Protein AF-A0A3D2D221-F1 (afdb_monomer_lite)

Sequence (188 aa):
MKDISAMNFGEALQYVRKSNQEYSSRIKLSARTGVDTRTISYIEKGESLPTKKQLNALCDALGNEQLREKGLSEIEYKRTHPDVKICFSDKTSCWKCGETMCSVYGLIDGYPMSPDDFNDEMCQIARDKGVVLEERKSGVTGETHLVNVCPHCGAFIGEFYLHDLWYGETEVIQVDNVSDFIVPEEEE

Secondary structure (DSSP, 8-state):
----TTS-HHHHHHHHHHH-TTT-SHHHHHHHH---HHHHHHHHTTS-PPPHHHHHHHHHHHT-HHHHHHHHHHHHHHHHS--EEEEEEEEEEPTTT--EEEEEEEEETTEEE-GGG--HHHHHHHHHTT--EEEEE-TTT--EEEEEE-TTT--EE-GGGGGGGTT--SEEEE-S--GGG-PPPP--

Structure (mmCIF, N/CA/C/O backbone):
data_AF-A0A3D2D221-F1
#
_entry.id   AF-A0A3D2D221-F1
#
loop_
_atom_site.group_PDB
_atom_site.id
_atom_site.type_symbol
_atom_site.label_atom_id
_atom_site.label_alt_id
_atom_site.label_comp_id
_atom_site.label_asym_id
_atom_site.label_entity_id
_atom_site.label_seq_id
_atom_site.pdbx_PDB_ins_code
_atom_site.Cartn_x
_atom_site.Cartn_y
_atom_site.Cartn_z
_atom_site.occupancy
_atom_site.B_iso_or_equiv
_atom_site.auth_seq_id
_atom_site.auth_comp_id
_atom_site.auth_asym_id
_atom_site.auth_atom_id
_atom_site.pdbx_PDB_model_num
ATOM 1 N N . MET A 1 1 ? 13.426 -13.396 -31.812 1.00 59.81 1 MET A N 1
ATOM 2 C CA . MET A 1 1 ? 13.186 -12.668 -30.547 1.00 59.81 1 MET A CA 1
ATOM 3 C C . MET A 1 1 ? 12.102 -13.448 -29.815 1.00 59.81 1 MET A C 1
ATOM 5 O O . MET A 1 1 ? 11.161 -13.842 -30.493 1.00 59.81 1 MET A O 1
ATOM 9 N N . LYS A 1 2 ? 12.269 -13.813 -28.533 1.00 65.00 2 LYS A N 1
ATOM 10 C CA . LYS A 1 2 ? 11.174 -14.466 -27.792 1.00 65.00 2 LYS A CA 1
ATOM 11 C C . LYS A 1 2 ? 10.025 -13.472 -27.681 1.00 65.00 2 LYS A C 1
ATOM 13 O O . LYS A 1 2 ? 10.279 -12.286 -27.484 1.00 65.00 2 LYS A O 1
ATOM 18 N N . ASP A 1 3 ? 8.809 -13.974 -27.821 1.00 79.50 3 ASP A N 1
ATOM 19 C CA . ASP A 1 3 ? 7.614 -13.196 -27.545 1.00 79.50 3 ASP A CA 1
ATOM 20 C C . ASP A 1 3 ? 7.586 -12.848 -26.048 1.00 79.50 3 ASP A C 1
ATOM 22 O O . ASP A 1 3 ? 7.678 -13.738 -25.198 1.00 79.50 3 ASP A O 1
ATOM 26 N N . ILE A 1 4 ? 7.547 -11.551 -25.738 1.00 86.12 4 ILE A N 1
ATOM 27 C CA . ILE A 1 4 ? 7.488 -11.047 -24.361 1.00 86.12 4 ILE A CA 1
ATOM 28 C C . ILE A 1 4 ? 6.049 -10.987 -23.836 1.00 86.12 4 ILE A C 1
ATOM 30 O O . ILE A 1 4 ? 5.852 -10.669 -22.666 1.00 86.12 4 ILE A O 1
ATOM 34 N N . SER A 1 5 ? 5.045 -11.304 -24.663 1.00 79.62 5 SER A N 1
ATOM 35 C CA . SER A 1 5 ? 3.623 -11.254 -24.302 1.00 79.62 5 SER A CA 1
ATOM 36 C C . SER A 1 5 ? 3.303 -12.056 -23.036 1.00 79.62 5 SER A C 1
ATOM 38 O O . SER A 1 5 ? 2.607 -11.544 -22.160 1.00 79.62 5 SER A O 1
ATOM 40 N N . ALA A 1 6 ? 3.888 -13.250 -22.905 1.00 84.50 6 ALA A N 1
ATOM 41 C CA . ALA A 1 6 ? 3.673 -14.187 -21.802 1.00 84.50 6 ALA A CA 1
ATOM 42 C C . ALA A 1 6 ? 4.512 -13.906 -20.538 1.00 84.50 6 ALA A C 1
ATOM 44 O O . ALA A 1 6 ? 4.375 -14.626 -19.553 1.00 84.50 6 ALA A O 1
ATOM 45 N N . MET A 1 7 ? 5.400 -12.908 -20.567 1.00 90.81 7 MET A N 1
ATOM 46 C CA . MET A 1 7 ? 6.223 -12.508 -19.420 1.00 90.81 7 MET A CA 1
ATOM 47 C C . MET A 1 7 ? 5.530 -11.392 -18.632 1.00 90.81 7 MET A C 1
ATOM 49 O O . MET A 1 7 ? 4.846 -10.548 -19.230 1.00 90.81 7 MET A O 1
ATOM 53 N N . ASN A 1 8 ? 5.758 -11.336 -17.316 1.00 92.19 8 ASN A N 1
ATOM 54 C CA . ASN A 1 8 ? 5.475 -10.103 -16.572 1.00 92.19 8 ASN A CA 1
ATOM 55 C C . ASN A 1 8 ? 6.442 -8.989 -17.013 1.00 92.19 8 ASN A C 1
ATOM 57 O O . ASN A 1 8 ? 7.476 -9.255 -17.639 1.00 92.19 8 ASN A O 1
ATOM 61 N N . PHE A 1 9 ? 6.116 -7.732 -16.722 1.00 95.44 9 PHE A N 1
ATOM 62 C CA . PHE A 1 9 ? 6.920 -6.593 -17.153 1.00 95.44 9 PHE A CA 1
ATOM 63 C C . PHE A 1 9 ? 8.382 -6.685 -16.698 1.00 95.44 9 PHE A C 1
ATOM 65 O O . PHE A 1 9 ? 9.284 -6.423 -17.495 1.00 95.44 9 PHE A O 1
ATOM 72 N N . GLY A 1 10 ? 8.643 -7.101 -15.456 1.00 96.38 10 GLY A N 1
ATOM 73 C CA . GLY A 1 10 ? 10.002 -7.237 -14.924 1.00 96.38 10 GLY A CA 1
ATOM 74 C C . GLY A 1 10 ? 10.847 -8.258 -15.692 1.00 96.38 10 GLY A C 1
ATOM 75 O O . GLY A 1 10 ? 11.986 -7.981 -16.088 1.00 96.38 10 GLY A O 1
ATOM 76 N N . GLU A 1 11 ? 10.270 -9.423 -15.977 1.00 95.50 11 GLU A N 1
ATOM 77 C CA . GLU A 1 11 ? 10.878 -10.475 -16.794 1.00 95.50 11 GLU A CA 1
ATOM 78 C C . GLU A 1 11 ? 11.114 -10.012 -18.235 1.00 95.50 11 GLU A C 1
ATOM 80 O O . GLU A 1 11 ? 12.203 -10.222 -18.785 1.00 95.50 11 GLU A O 1
ATOM 85 N N . ALA A 1 12 ? 10.126 -9.335 -18.830 1.00 96.50 12 ALA A N 1
ATOM 86 C CA . ALA A 1 12 ? 10.220 -8.769 -20.169 1.00 96.50 12 ALA A CA 1
ATOM 87 C C . ALA A 1 12 ? 11.340 -7.720 -20.251 1.00 96.50 12 ALA A C 1
ATOM 89 O O . ALA A 1 12 ? 12.190 -7.801 -21.141 1.00 96.50 12 ALA A O 1
ATOM 90 N N . LEU A 1 13 ? 11.409 -6.791 -19.291 1.00 97.25 13 LEU A N 1
ATOM 91 C CA . LEU A 1 13 ? 12.468 -5.785 -19.190 1.00 97.25 13 LEU A CA 1
ATOM 92 C C . LEU A 1 13 ? 13.839 -6.454 -19.097 1.00 97.25 13 LEU A C 1
ATOM 94 O O . LEU A 1 13 ? 14.762 -6.096 -19.834 1.00 97.25 13 LEU A O 1
ATOM 98 N N . GLN A 1 14 ? 13.972 -7.463 -18.233 1.00 97.12 14 GLN A N 1
ATOM 99 C CA . GLN A 1 14 ? 15.224 -8.191 -18.080 1.00 97.12 14 GLN A CA 1
ATOM 100 C C . GLN A 1 14 ? 15.633 -8.894 -19.382 1.00 97.12 14 GLN A C 1
ATOM 102 O O . GLN A 1 14 ? 16.812 -8.866 -19.756 1.00 97.12 14 GLN A O 1
ATOM 107 N N . TYR A 1 15 ? 14.683 -9.533 -20.066 1.00 95.62 15 TYR A N 1
ATOM 108 C CA . TYR A 1 15 ? 14.916 -10.230 -21.325 1.00 95.62 15 TYR A CA 1
ATOM 109 C C . TYR A 1 15 ? 15.345 -9.269 -22.439 1.00 95.62 15 TYR A C 1
ATOM 111 O O . TYR A 1 15 ? 16.371 -9.506 -23.090 1.00 95.62 15 TYR A O 1
ATOM 119 N N . VAL A 1 16 ? 14.604 -8.171 -22.627 1.00 95.88 16 VAL A N 1
ATOM 120 C CA . VAL A 1 16 ? 14.898 -7.140 -23.632 1.00 95.88 16 VAL A CA 1
ATOM 121 C C . VAL A 1 16 ? 16.259 -6.516 -23.356 1.00 95.88 16 VAL A C 1
ATOM 123 O O . VAL A 1 16 ? 17.092 -6.458 -24.261 1.00 95.88 16 VAL A O 1
ATOM 126 N N . ARG A 1 17 ? 16.547 -6.150 -22.098 1.00 96.62 17 ARG A N 1
ATOM 127 C CA . ARG A 1 17 ? 17.856 -5.613 -21.718 1.00 96.62 17 ARG A CA 1
ATOM 128 C C . ARG A 1 17 ? 18.975 -6.590 -22.051 1.00 96.62 17 ARG A C 1
ATOM 130 O O . ARG A 1 17 ? 19.909 -6.212 -22.743 1.00 96.62 17 ARG A O 1
ATOM 137 N N . LYS A 1 18 ? 18.903 -7.843 -21.585 1.00 96.06 18 LYS A N 1
ATOM 138 C CA . LYS A 1 18 ? 19.957 -8.851 -21.826 1.00 96.06 18 LYS A CA 1
ATOM 139 C C . LYS A 1 18 ? 20.176 -9.145 -23.316 1.00 96.06 18 LYS A C 1
ATOM 141 O O . LYS A 1 18 ? 21.278 -9.538 -23.685 1.00 96.06 18 LYS A O 1
ATOM 146 N N . SER A 1 19 ? 19.149 -8.957 -24.143 1.00 93.75 19 SER A N 1
ATOM 147 C CA . SER A 1 19 ? 19.203 -9.166 -25.595 1.00 93.75 19 SER A CA 1
ATOM 148 C C . SER A 1 19 ? 19.676 -7.930 -26.374 1.00 93.75 19 SER A C 1
ATOM 150 O O . SER A 1 19 ? 19.968 -8.037 -27.564 1.00 93.75 19 SER A O 1
ATOM 152 N N . ASN A 1 20 ? 19.759 -6.763 -25.730 1.00 95.00 20 ASN A N 1
ATOM 153 C CA . ASN A 1 20 ? 20.206 -5.516 -26.339 1.00 95.00 20 ASN A CA 1
ATOM 154 C C . ASN A 1 20 ? 21.746 -5.450 -26.385 1.00 95.00 20 ASN A C 1
ATOM 156 O O . ASN A 1 20 ? 22.418 -5.719 -25.390 1.00 95.00 20 ASN A O 1
ATOM 160 N N . GLN A 1 21 ? 22.319 -5.080 -27.536 1.00 91.94 21 GLN A N 1
ATOM 161 C CA . GLN A 1 21 ? 23.776 -5.051 -27.730 1.00 91.94 21 GLN A CA 1
ATOM 162 C C . GLN A 1 21 ? 24.469 -3.956 -26.901 1.00 91.94 21 GLN A C 1
ATOM 164 O O . GLN A 1 21 ? 25.542 -4.187 -26.336 1.00 91.94 21 GLN A O 1
ATOM 169 N N . GLU A 1 22 ? 23.849 -2.781 -26.792 1.00 93.94 22 GLU A N 1
ATOM 170 C CA . GLU A 1 22 ? 24.423 -1.613 -26.122 1.00 93.94 22 GLU A CA 1
ATOM 171 C C . GLU A 1 22 ? 24.192 -1.655 -24.609 1.00 93.94 22 GLU A C 1
ATOM 173 O O . GLU A 1 22 ? 25.117 -1.412 -23.833 1.00 93.94 22 GLU A O 1
ATOM 178 N N . TYR A 1 23 ? 22.994 -2.048 -24.173 1.00 95.69 23 TYR A N 1
ATOM 179 C CA . TYR A 1 23 ? 22.545 -1.936 -22.782 1.00 95.69 23 TYR A CA 1
ATOM 180 C C . TYR A 1 23 ? 22.399 -3.285 -22.065 1.00 95.69 23 TYR A C 1
ATOM 182 O O . TYR A 1 23 ? 21.673 -3.392 -21.081 1.00 95.69 23 TYR A O 1
ATOM 190 N N . SER A 1 24 ? 23.142 -4.312 -22.490 1.00 94.06 24 SER A N 1
ATOM 191 C CA . SER A 1 24 ? 23.077 -5.681 -21.941 1.00 94.06 24 SER A CA 1
ATOM 192 C C . SER A 1 24 ? 23.316 -5.824 -20.435 1.00 94.06 24 SER A C 1
ATOM 194 O O . SER A 1 24 ? 22.935 -6.843 -19.856 1.00 94.06 24 SER A O 1
ATOM 196 N N . SER A 1 25 ? 23.894 -4.826 -19.760 1.00 96.94 25 SER A N 1
ATOM 197 C CA . SER A 1 25 ? 24.061 -4.797 -18.302 1.00 96.94 25 SER A CA 1
ATOM 198 C C . SER A 1 25 ? 23.270 -3.653 -17.666 1.00 96.94 25 SER A C 1
ATOM 200 O O . SER A 1 25 ? 23.083 -2.597 -18.269 1.00 96.94 25 SER A O 1
ATOM 202 N N . ARG A 1 26 ? 22.845 -3.835 -16.408 1.00 97.50 26 ARG A N 1
ATOM 203 C CA . ARG A 1 26 ? 22.137 -2.786 -15.650 1.00 97.50 26 ARG A CA 1
ATOM 204 C C . ARG A 1 26 ? 22.967 -1.514 -15.516 1.00 97.50 26 ARG A C 1
ATOM 206 O O . ARG A 1 26 ? 22.407 -0.434 -15.577 1.00 97.50 26 ARG A O 1
ATOM 213 N N . ILE A 1 27 ? 24.290 -1.639 -15.382 1.00 97.44 27 ILE A N 1
ATOM 214 C CA . ILE A 1 27 ? 25.211 -0.497 -15.283 1.00 97.44 27 ILE A CA 1
ATOM 215 C C . ILE A 1 27 ? 25.144 0.356 -16.555 1.00 97.44 27 ILE A C 1
ATOM 217 O O . ILE A 1 27 ? 25.017 1.573 -16.468 1.00 97.44 27 ILE A O 1
ATOM 221 N N . LYS A 1 28 ? 25.173 -0.277 -17.735 1.00 97.31 28 LYS A N 1
ATOM 222 C CA . LYS A 1 28 ? 25.089 0.441 -19.014 1.00 97.31 28 LYS A CA 1
ATOM 223 C C . LYS A 1 28 ? 23.724 1.099 -19.210 1.00 97.31 28 LYS A C 1
ATOM 225 O O . LYS A 1 28 ? 23.665 2.259 -19.602 1.00 97.31 28 LYS A O 1
ATOM 230 N N . LEU A 1 29 ? 22.640 0.380 -18.905 1.00 97.38 29 LEU A N 1
ATOM 231 C CA . LEU A 1 29 ? 21.287 0.934 -19.005 1.00 97.38 29 LEU A CA 1
ATOM 232 C C . LEU A 1 29 ? 21.083 2.098 -18.024 1.00 97.38 29 LEU A C 1
ATOM 234 O O . LEU A 1 29 ? 20.530 3.130 -18.392 1.00 97.38 29 LEU A O 1
ATOM 238 N N . SER A 1 30 ? 21.592 1.964 -16.801 1.00 97.88 30 SER A N 1
ATOM 239 C CA . SER A 1 30 ? 21.543 3.006 -15.775 1.00 97.88 30 SER A CA 1
ATOM 240 C C . SER A 1 30 ? 22.261 4.279 -16.220 1.00 97.88 30 SER A C 1
ATOM 242 O O . SER A 1 30 ? 21.682 5.361 -16.160 1.00 97.88 30 SER A O 1
ATOM 244 N N . ALA A 1 31 ? 23.472 4.152 -16.773 1.00 96.62 31 ALA A N 1
ATOM 245 C CA . ALA A 1 31 ? 24.235 5.290 -17.287 1.00 96.62 31 ALA A CA 1
ATOM 246 C C . ALA A 1 31 ? 23.509 6.047 -18.415 1.00 96.62 31 ALA A C 1
ATOM 248 O O . ALA A 1 31 ? 23.676 7.257 -18.548 1.00 96.62 31 ALA A O 1
ATOM 249 N N . ARG A 1 32 ? 22.696 5.351 -19.222 1.00 96.88 32 ARG A N 1
ATOM 250 C CA . ARG A 1 32 ? 21.926 5.960 -20.316 1.00 96.88 32 ARG A CA 1
ATOM 251 C C . ARG A 1 32 ? 20.633 6.627 -19.851 1.00 96.88 32 ARG A C 1
ATOM 253 O O . ARG A 1 32 ? 20.254 7.651 -20.413 1.00 96.88 32 ARG A O 1
ATOM 260 N N . THR A 1 33 ? 19.949 6.019 -18.887 1.00 96.75 33 THR A N 1
ATOM 261 C CA . THR A 1 33 ? 18.563 6.361 -18.516 1.00 96.75 33 THR A CA 1
ATOM 262 C C . THR A 1 33 ? 18.461 7.227 -17.266 1.00 96.75 33 THR A C 1
ATOM 264 O O . THR A 1 33 ? 17.421 7.833 -17.033 1.00 96.75 33 THR A O 1
ATOM 267 N N . GLY A 1 34 ? 19.512 7.274 -16.443 1.00 95.38 34 GLY A N 1
ATOM 268 C CA . GLY A 1 34 ? 19.478 7.925 -15.132 1.00 95.38 34 GLY A CA 1
ATOM 269 C C . GLY A 1 34 ? 18.711 7.134 -14.065 1.00 95.38 34 GLY A C 1
ATOM 270 O O . GLY A 1 34 ? 18.674 7.560 -12.914 1.00 95.38 34 GLY A O 1
ATOM 271 N N . VAL A 1 35 ? 18.134 5.976 -14.409 1.00 97.38 35 VAL A N 1
ATOM 272 C CA . VAL A 1 35 ? 17.530 5.052 -13.441 1.00 97.38 35 VAL A CA 1
ATOM 273 C C . VAL A 1 35 ? 18.651 4.262 -12.782 1.00 97.38 35 VAL A C 1
ATOM 275 O O . VAL A 1 35 ? 19.458 3.635 -13.470 1.00 97.38 35 VAL A O 1
ATOM 278 N N . ASP A 1 36 ? 18.756 4.289 -11.458 1.00 97.38 36 ASP A N 1
ATOM 279 C CA . ASP A 1 36 ? 19.854 3.615 -10.774 1.00 97.38 36 ASP A CA 1
ATOM 280 C C . ASP A 1 36 ? 19.771 2.081 -10.906 1.00 97.38 36 ASP A C 1
ATOM 282 O O . ASP A 1 36 ? 18.716 1.473 -11.105 1.00 97.38 36 ASP A O 1
ATOM 286 N N . THR A 1 37 ? 20.927 1.429 -10.791 1.00 97.50 37 THR A N 1
ATOM 287 C CA . THR A 1 37 ? 21.038 -0.024 -10.994 1.00 97.50 37 THR A CA 1
ATOM 288 C C . THR A 1 37 ? 20.223 -0.863 -10.007 1.00 97.50 37 THR A C 1
ATOM 290 O O . THR A 1 37 ? 19.823 -1.976 -10.363 1.00 97.50 37 THR A O 1
ATOM 293 N N . ARG A 1 38 ? 19.977 -0.358 -8.790 1.00 97.38 38 ARG A N 1
ATOM 294 C CA . ARG A 1 38 ? 19.188 -1.048 -7.766 1.00 97.38 38 ARG A CA 1
ATOM 295 C C . ARG A 1 38 ? 17.710 -0.987 -8.135 1.00 97.38 38 ARG A C 1
ATOM 297 O O . ARG A 1 38 ? 17.081 -2.039 -8.165 1.00 97.38 38 ARG A O 1
ATOM 304 N N . THR A 1 39 ? 17.214 0.179 -8.539 1.00 97.62 39 THR A N 1
ATOM 305 C CA . THR A 1 39 ? 15.848 0.357 -9.054 1.00 97.62 39 THR A CA 1
ATOM 306 C C . THR A 1 39 ? 15.594 -0.525 -10.275 1.00 97.62 39 THR A C 1
ATOM 308 O O . THR A 1 39 ? 14.634 -1.290 -10.281 1.00 97.62 39 THR A O 1
ATOM 311 N N . ILE A 1 40 ? 16.503 -0.549 -11.261 1.00 97.75 40 ILE A N 1
ATOM 312 C CA . ILE A 1 40 ? 16.393 -1.477 -12.407 1.00 97.75 40 ILE A CA 1
ATOM 313 C C . ILE A 1 40 ? 16.331 -2.934 -11.926 1.00 97.75 40 ILE A C 1
ATOM 315 O O . ILE A 1 40 ? 15.566 -3.735 -12.455 1.00 97.75 40 ILE A O 1
ATOM 319 N N . SER A 1 41 ? 17.132 -3.305 -10.923 1.00 97.88 41 SER A N 1
ATOM 320 C CA . SER A 1 41 ? 17.105 -4.666 -10.386 1.00 97.88 41 SER A CA 1
ATOM 321 C C . SER A 1 41 ? 15.797 -5.009 -9.678 1.00 97.88 41 SER A C 1
ATOM 323 O O . SER A 1 41 ? 15.414 -6.173 -9.736 1.00 97.88 41 SER A O 1
ATOM 325 N N . TYR A 1 42 ? 15.165 -4.070 -8.979 1.00 97.62 42 TYR A N 1
ATOM 326 C CA . TYR A 1 42 ? 13.886 -4.294 -8.302 1.00 97.62 42 TYR A CA 1
ATOM 327 C C . TYR A 1 42 ? 12.752 -4.449 -9.304 1.00 97.62 42 TYR A C 1
ATOM 329 O O . TYR A 1 42 ? 11.998 -5.419 -9.226 1.00 97.62 42 TYR A O 1
ATOM 337 N N . ILE A 1 43 ? 12.734 -3.599 -10.330 1.00 97.56 43 ILE A N 1
ATOM 338 C CA . ILE A 1 43 ? 11.786 -3.716 -11.437 1.00 97.56 43 ILE A CA 1
ATOM 339 C C . ILE A 1 43 ? 11.918 -5.071 -12.133 1.00 97.56 43 ILE A C 1
ATOM 341 O O . ILE A 1 43 ? 10.937 -5.783 -12.308 1.00 97.56 43 ILE A O 1
ATOM 345 N N . GLU A 1 44 ? 13.138 -5.487 -12.476 1.00 97.38 44 GLU A N 1
ATOM 346 C CA . GLU A 1 44 ? 13.364 -6.767 -13.161 1.00 97.38 44 GLU A CA 1
ATOM 347 C C . GLU A 1 44 ? 12.991 -8.011 -12.356 1.00 97.38 44 GLU A C 1
ATOM 349 O O . GLU A 1 44 ? 12.885 -9.096 -12.927 1.00 97.38 44 GLU A O 1
ATOM 354 N N . LYS A 1 45 ? 12.877 -7.882 -11.036 1.00 96.12 45 LYS A N 1
ATOM 355 C CA . LYS A 1 45 ? 12.439 -8.963 -10.154 1.00 96.12 45 LYS A CA 1
ATOM 356 C C . LYS A 1 45 ? 10.937 -8.910 -9.861 1.00 96.12 45 LYS A C 1
ATOM 358 O O . LYS A 1 45 ? 10.452 -9.789 -9.160 1.00 96.12 45 LYS A O 1
ATOM 363 N N . GLY A 1 46 ? 10.228 -7.894 -10.357 1.00 93.50 46 GLY A N 1
ATOM 364 C CA . GLY A 1 46 ? 8.827 -7.648 -10.017 1.00 93.50 46 GLY A CA 1
ATOM 365 C C . GLY A 1 46 ? 8.622 -7.133 -8.588 1.00 93.50 46 GLY A C 1
ATOM 366 O O . GLY A 1 46 ? 7.507 -7.173 -8.089 1.00 93.50 46 GLY A O 1
ATOM 367 N N . GLU A 1 47 ? 9.677 -6.655 -7.918 1.00 92.81 47 GLU A N 1
ATOM 368 C CA . GLU A 1 47 ? 9.590 -6.103 -6.555 1.00 92.81 47 GLU A CA 1
ATOM 369 C C . GLU A 1 47 ? 9.004 -4.675 -6.555 1.00 92.81 47 GLU A C 1
ATOM 371 O O . GLU A 1 47 ? 8.502 -4.205 -5.538 1.00 92.81 47 GLU A O 1
ATOM 376 N N . SER A 1 48 ? 9.057 -3.972 -7.692 1.00 93.06 48 SER A N 1
ATOM 377 C CA . SER A 1 48 ? 8.506 -2.623 -7.863 1.00 93.06 48 SER A CA 1
ATOM 378 C C . SER A 1 48 ? 8.147 -2.344 -9.323 1.00 93.06 48 SER A C 1
ATOM 380 O O . SER A 1 48 ? 8.818 -2.845 -10.222 1.00 93.06 48 SER A O 1
ATOM 382 N N . LEU A 1 49 ? 7.171 -1.471 -9.575 1.00 94.19 49 LEU A N 1
ATOM 383 C CA . LEU A 1 49 ? 6.935 -0.906 -10.909 1.00 94.19 49 LEU A CA 1
ATOM 384 C C . LEU A 1 49 ? 7.725 0.403 -11.092 1.00 94.19 49 LEU A C 1
ATOM 386 O O . LEU A 1 49 ? 7.954 1.110 -10.108 1.00 94.19 49 LEU A O 1
ATOM 390 N N . PRO A 1 50 ? 8.166 0.736 -12.318 1.00 95.94 50 PRO A N 1
ATOM 391 C CA . PRO A 1 50 ? 8.769 2.033 -12.607 1.00 95.94 50 PRO A CA 1
ATOM 392 C C . PRO A 1 50 ? 7.718 3.147 -12.572 1.00 95.94 50 PRO A C 1
ATOM 394 O O . PRO A 1 50 ? 6.543 2.912 -12.847 1.00 95.94 50 PRO A O 1
ATOM 397 N N . THR A 1 51 ? 8.153 4.387 -12.349 1.00 94.81 51 THR A N 1
ATOM 398 C CA . THR A 1 51 ? 7.318 5.554 -12.686 1.00 94.81 51 THR A CA 1
ATOM 399 C C . THR A 1 51 ? 7.142 5.667 -14.205 1.00 94.81 51 THR A C 1
ATOM 401 O O . THR A 1 51 ? 7.981 5.164 -14.961 1.00 94.81 51 THR A O 1
ATOM 404 N N . LYS A 1 52 ? 6.109 6.379 -14.689 1.00 94.50 52 LYS A N 1
ATOM 405 C CA . LYS A 1 52 ? 5.912 6.627 -16.136 1.00 94.50 52 LYS A CA 1
ATOM 406 C C . LYS A 1 52 ? 7.171 7.223 -16.785 1.00 94.50 52 LYS A C 1
ATOM 408 O O . LYS A 1 52 ? 7.627 6.754 -17.829 1.00 94.50 52 LYS A O 1
ATOM 413 N N . LYS A 1 53 ? 7.812 8.186 -16.115 1.00 95.50 53 LYS A N 1
ATOM 414 C CA . LYS A 1 53 ? 9.089 8.781 -16.539 1.00 95.50 53 LYS A CA 1
ATOM 415 C C . LYS A 1 53 ? 10.228 7.761 -16.636 1.00 95.50 53 LYS A C 1
ATOM 417 O O . LYS A 1 53 ? 10.962 7.755 -17.625 1.00 95.50 53 LYS A O 1
ATOM 422 N N . GLN A 1 54 ? 10.389 6.898 -15.629 1.00 97.19 54 GLN A N 1
ATOM 423 C CA . GLN A 1 54 ? 11.406 5.840 -15.647 1.00 97.19 54 GLN A CA 1
ATOM 424 C C . GLN A 1 54 ? 11.128 4.822 -16.758 1.00 97.19 54 GLN A C 1
ATOM 426 O O . GLN A 1 54 ? 12.052 4.447 -17.478 1.00 97.19 54 GLN A O 1
ATOM 431 N N . LEU A 1 55 ? 9.868 4.408 -16.930 1.00 97.50 55 LEU A N 1
ATOM 432 C CA . LEU A 1 55 ? 9.445 3.496 -17.990 1.00 97.50 55 LEU A CA 1
ATOM 433 C C . LEU A 1 55 ? 9.800 4.057 -19.367 1.00 97.50 55 LEU A C 1
ATOM 435 O O . LEU A 1 55 ? 10.419 3.351 -20.163 1.00 97.50 55 LEU A O 1
ATOM 439 N N . ASN A 1 56 ? 9.465 5.325 -19.619 1.00 96.62 56 ASN A N 1
ATOM 440 C CA . ASN A 1 56 ? 9.780 5.992 -20.877 1.00 96.62 56 ASN A CA 1
ATOM 441 C C . ASN A 1 56 ? 11.290 6.022 -21.129 1.00 96.62 56 ASN A C 1
ATOM 443 O O . ASN A 1 56 ? 11.732 5.557 -22.175 1.00 96.62 56 ASN A O 1
ATOM 447 N N . ALA A 1 57 ? 12.096 6.434 -20.145 1.00 97.31 57 ALA A N 1
ATOM 448 C CA . ALA A 1 57 ? 13.552 6.446 -20.284 1.00 97.31 57 ALA A CA 1
ATOM 449 C C . ALA A 1 57 ? 14.136 5.050 -20.586 1.00 97.31 57 ALA A C 1
ATOM 451 O O . ALA A 1 57 ? 15.014 4.915 -21.443 1.00 97.31 57 ALA A O 1
ATOM 452 N N . LEU A 1 58 ? 13.649 4.004 -19.906 1.00 97.50 58 LEU A N 1
ATOM 453 C CA . LEU A 1 58 ? 14.073 2.618 -20.132 1.00 97.50 58 LEU A CA 1
ATOM 454 C C . LEU A 1 58 ? 13.695 2.133 -21.538 1.00 97.50 58 LEU A C 1
ATOM 456 O O . LEU A 1 58 ? 14.536 1.549 -22.224 1.00 97.50 58 LEU A O 1
ATOM 460 N N . CYS A 1 59 ? 12.461 2.385 -21.979 1.00 96.75 59 CYS A N 1
ATOM 461 C CA . CYS A 1 59 ? 11.967 1.936 -23.281 1.00 96.75 59 CYS A CA 1
ATOM 462 C C . CYS A 1 59 ? 12.613 2.700 -24.442 1.00 96.75 59 CYS A C 1
ATOM 464 O O . CYS A 1 59 ? 12.966 2.072 -25.438 1.00 96.75 59 CYS A O 1
ATOM 466 N N . ASP A 1 60 ? 12.862 4.004 -24.288 1.00 96.31 60 ASP A N 1
ATOM 467 C CA . ASP A 1 60 ? 13.568 4.827 -25.276 1.00 96.31 60 ASP A CA 1
ATOM 468 C C . ASP A 1 60 ? 15.012 4.344 -25.474 1.00 96.31 60 ASP A C 1
ATOM 470 O O . ASP A 1 60 ? 15.497 4.254 -26.601 1.00 96.31 60 ASP A O 1
ATOM 474 N N . ALA A 1 61 ? 15.707 3.986 -24.386 1.00 96.38 61 ALA A N 1
ATOM 475 C CA . ALA A 1 61 ? 17.056 3.427 -24.465 1.00 96.38 61 ALA A CA 1
ATOM 476 C C . ALA A 1 61 ? 17.071 2.025 -25.094 1.00 96.38 61 ALA A C 1
ATOM 478 O O . ALA A 1 61 ? 17.979 1.690 -25.851 1.00 96.38 61 ALA A O 1
ATOM 479 N N . LEU A 1 62 ? 16.079 1.190 -24.784 1.00 96.12 62 LEU A N 1
ATOM 480 C CA . LEU A 1 62 ? 16.005 -0.181 -25.292 1.00 96.12 62 LEU A CA 1
ATOM 481 C C . LEU A 1 62 ? 15.389 -0.285 -26.695 1.00 96.12 62 LEU A C 1
ATOM 483 O O . LEU A 1 62 ? 15.550 -1.331 -27.328 1.00 96.12 62 LEU A O 1
ATOM 487 N N . GLY A 1 63 ? 14.719 0.767 -27.175 1.00 94.69 63 GLY A N 1
ATOM 488 C CA . GLY A 1 63 ? 14.057 0.826 -2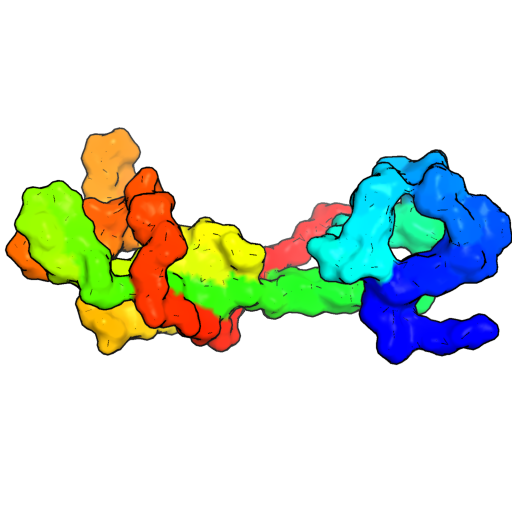8.478 1.00 94.69 63 GLY A CA 1
ATOM 489 C C . GLY A 1 63 ? 12.921 -0.188 -28.621 1.00 94.69 63 GLY A C 1
ATOM 490 O O . GLY A 1 63 ? 12.817 -0.836 -29.662 1.00 94.69 63 GLY A O 1
ATOM 491 N N . ASN A 1 64 ? 12.121 -0.401 -27.568 1.00 93.38 64 ASN A N 1
ATOM 492 C CA . ASN A 1 64 ? 11.097 -1.451 -27.544 1.00 93.38 64 ASN A CA 1
ATOM 493 C C . ASN A 1 64 ? 9.718 -0.920 -27.114 1.00 93.38 64 ASN A C 1
ATOM 495 O O . ASN A 1 64 ? 9.460 -0.740 -25.926 1.00 93.38 64 ASN A O 1
ATOM 499 N N . GLU A 1 65 ? 8.824 -0.726 -28.087 1.00 93.56 65 GLU A N 1
ATOM 500 C CA . GLU A 1 65 ? 7.462 -0.219 -27.848 1.00 93.56 65 GLU A CA 1
ATOM 501 C C . GLU A 1 65 ? 6.531 -1.253 -27.199 1.00 93.56 65 GLU A C 1
ATOM 503 O O . GLU A 1 65 ? 5.739 -0.900 -26.333 1.00 93.56 65 GLU A O 1
ATOM 508 N N . GLN A 1 66 ? 6.678 -2.547 -27.506 1.00 93.44 66 GLN A N 1
ATOM 509 C CA . GLN A 1 66 ? 5.879 -3.596 -26.849 1.00 93.44 66 GLN A CA 1
ATOM 510 C C . GLN A 1 66 ? 6.146 -3.656 -25.337 1.00 93.44 66 GLN A C 1
ATOM 512 O O . GLN A 1 66 ? 5.244 -3.907 -24.538 1.00 93.44 66 GLN A O 1
ATOM 517 N N . LEU A 1 67 ? 7.394 -3.410 -24.928 1.00 95.12 67 LEU A N 1
ATOM 518 C CA . LEU A 1 67 ? 7.769 -3.298 -23.522 1.00 95.12 67 LEU A CA 1
ATOM 519 C C . LEU A 1 67 ? 7.128 -2.066 -22.869 1.00 95.12 67 LEU A C 1
ATOM 521 O O . LEU A 1 67 ? 6.709 -2.151 -21.714 1.00 95.12 67 LEU A O 1
ATOM 525 N N . ARG A 1 68 ? 7.020 -0.952 -23.608 1.00 95.75 68 ARG A N 1
ATOM 526 C CA . ARG A 1 68 ? 6.357 0.272 -23.142 1.00 95.75 68 ARG A CA 1
ATOM 527 C C . ARG A 1 68 ? 4.873 0.032 -22.897 1.00 95.75 68 ARG A C 1
ATOM 529 O O . ARG A 1 68 ? 4.400 0.314 -21.802 1.00 95.75 68 ARG A O 1
ATOM 536 N N . GLU A 1 69 ? 4.166 -0.535 -23.872 1.00 94.81 69 GLU A N 1
ATOM 537 C CA . GLU A 1 69 ? 2.737 -0.861 -23.760 1.00 94.81 69 GLU A CA 1
ATOM 538 C C . GLU A 1 69 ? 2.462 -1.774 -22.558 1.00 94.81 69 GLU A C 1
ATOM 540 O O . GLU A 1 69 ? 1.569 -1.500 -21.756 1.00 94.81 69 GLU A O 1
ATOM 545 N N . LYS A 1 70 ? 3.284 -2.816 -22.373 1.00 94.69 70 LYS A N 1
ATOM 546 C CA . LYS A 1 70 ? 3.180 -3.721 -21.220 1.00 94.69 70 LYS A CA 1
ATOM 547 C C . LYS A 1 70 ? 3.410 -2.995 -19.892 1.00 94.69 70 LYS A C 1
ATOM 549 O O . LYS A 1 70 ? 2.632 -3.180 -18.963 1.00 94.69 70 LYS A O 1
ATOM 554 N N . GLY A 1 71 ? 4.450 -2.166 -19.805 1.00 94.94 71 GLY A N 1
ATOM 555 C CA . GLY A 1 71 ? 4.743 -1.399 -18.594 1.00 94.94 71 GLY A CA 1
ATOM 556 C C . GLY A 1 71 ? 3.629 -0.414 -18.242 1.00 94.94 71 GLY A C 1
ATOM 557 O O . GLY A 1 71 ? 3.230 -0.344 -17.085 1.00 94.94 71 GLY A O 1
ATOM 558 N N . LEU A 1 72 ? 3.081 0.297 -19.234 1.00 95.25 72 LEU A N 1
ATOM 559 C CA . LEU A 1 72 ? 1.953 1.210 -19.033 1.00 95.25 72 LEU A CA 1
ATOM 560 C C . LEU A 1 72 ? 0.708 0.459 -18.557 1.00 95.25 72 LEU A C 1
ATOM 562 O O . LEU A 1 72 ? 0.063 0.903 -17.614 1.00 95.25 72 LEU A O 1
ATOM 566 N N . SER A 1 73 ? 0.411 -0.698 -19.155 1.00 93.50 73 SER A N 1
ATOM 567 C CA . SER A 1 73 ? -0.716 -1.532 -18.738 1.00 93.50 73 SER A CA 1
ATOM 568 C C . SER A 1 73 ? -0.577 -2.035 -17.300 1.00 93.50 73 SER A C 1
ATOM 570 O O . SER A 1 73 ? -1.576 -2.074 -16.591 1.00 93.50 73 SER A O 1
ATOM 572 N N . GLU A 1 74 ? 0.619 -2.434 -16.855 1.00 93.75 74 GLU A N 1
ATOM 573 C CA . GLU A 1 74 ? 0.824 -2.888 -15.471 1.00 93.75 74 GLU A CA 1
ATOM 574 C C . GLU A 1 74 ? 0.773 -1.732 -14.463 1.00 93.75 74 GLU A C 1
ATOM 576 O O . GLU A 1 74 ? 0.196 -1.891 -13.387 1.00 93.75 74 GLU A O 1
ATOM 581 N N . ILE A 1 75 ? 1.318 -0.560 -14.815 1.00 93.50 75 ILE A N 1
ATOM 582 C CA . ILE A 1 75 ? 1.197 0.662 -14.001 1.00 93.50 75 ILE A CA 1
ATOM 583 C C . ILE A 1 75 ? -0.277 1.038 -13.833 1.00 93.50 75 ILE A C 1
ATOM 585 O O . ILE A 1 75 ? -0.728 1.282 -12.715 1.00 93.50 75 ILE A O 1
ATOM 589 N N . GLU A 1 76 ? -1.031 1.046 -14.930 1.00 93.06 76 GLU A N 1
ATOM 590 C CA . GLU A 1 76 ? -2.447 1.400 -14.926 1.00 93.06 76 GLU A CA 1
ATOM 591 C C . GLU A 1 76 ? -3.295 0.379 -14.165 1.00 93.06 76 GLU A C 1
ATOM 593 O O . GLU A 1 76 ? -4.160 0.754 -13.371 1.00 93.06 76 GLU A O 1
ATOM 598 N N . TYR A 1 77 ? -3.014 -0.914 -14.345 1.00 91.56 77 TYR A N 1
ATOM 599 C CA . TYR A 1 77 ? -3.677 -1.968 -13.586 1.00 91.56 77 TYR A CA 1
ATOM 600 C C . TYR A 1 77 ? -3.453 -1.781 -12.084 1.00 91.56 77 TYR A C 1
ATOM 602 O O . TYR A 1 77 ? -4.421 -1.772 -11.330 1.00 91.56 77 TYR A O 1
ATOM 610 N N . LYS A 1 78 ? -2.207 -1.543 -11.647 1.00 90.19 78 LYS A N 1
ATOM 611 C CA . LYS A 1 78 ? -1.905 -1.300 -10.230 1.00 90.19 78 LYS A CA 1
ATOM 612 C C . LYS A 1 78 ? -2.619 -0.055 -9.689 1.00 90.19 78 LYS A C 1
ATOM 614 O O . LYS A 1 78 ? -3.153 -0.103 -8.590 1.00 90.19 78 LYS A O 1
ATOM 619 N N . ARG A 1 79 ? -2.665 1.037 -10.460 1.00 90.38 79 ARG A N 1
ATOM 620 C CA . ARG A 1 79 ? -3.354 2.283 -10.070 1.00 90.38 79 ARG A CA 1
AT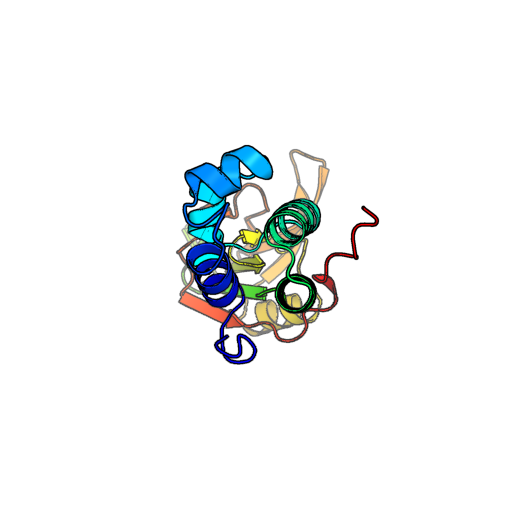OM 621 C C . ARG A 1 79 ? -4.860 2.084 -9.867 1.00 90.38 79 ARG A C 1
ATOM 623 O O . ARG A 1 79 ? -5.452 2.704 -8.991 1.00 90.38 79 ARG A O 1
ATOM 630 N N . THR A 1 80 ? -5.477 1.254 -10.703 1.00 91.56 80 THR A N 1
ATOM 631 C CA . THR A 1 80 ? -6.934 1.035 -10.724 1.00 91.56 80 THR A CA 1
ATOM 632 C C . THR A 1 80 ? -7.398 -0.146 -9.873 1.00 91.56 80 THR A C 1
ATOM 634 O O . THR A 1 80 ? -8.594 -0.274 -9.630 1.00 91.56 80 THR A O 1
ATOM 637 N N . HIS A 1 81 ? -6.473 -0.987 -9.409 1.00 92.50 81 HIS A N 1
ATOM 638 C CA . HIS A 1 81 ? -6.746 -2.155 -8.571 1.00 92.50 81 HIS A CA 1
ATOM 639 C C . HIS A 1 81 ? -5.856 -2.128 -7.316 1.00 92.50 81 HIS A C 1
ATOM 641 O O . HIS A 1 81 ? -5.033 -3.035 -7.145 1.00 92.50 81 HIS A O 1
ATOM 647 N N . PRO A 1 82 ? -5.963 -1.088 -6.464 1.00 93.75 82 PRO A N 1
ATOM 648 C CA . PRO A 1 82 ? -5.210 -1.050 -5.217 1.00 93.75 82 PRO A CA 1
ATOM 649 C C . PRO A 1 82 ? -5.616 -2.223 -4.316 1.00 93.75 82 PRO A C 1
ATOM 651 O O . PRO A 1 82 ? -6.782 -2.623 -4.275 1.00 93.75 82 PRO A O 1
ATOM 654 N N . ASP A 1 83 ? -4.656 -2.779 -3.579 1.00 94.38 83 ASP A N 1
ATOM 655 C CA . ASP A 1 83 ? -4.926 -3.846 -2.614 1.00 94.38 83 ASP A CA 1
ATOM 656 C C . ASP A 1 83 ? -5.436 -3.242 -1.302 1.00 94.38 83 ASP A C 1
ATOM 658 O O . ASP A 1 83 ? -4.644 -2.762 -0.486 1.00 94.38 83 ASP A O 1
ATOM 662 N N . VAL A 1 84 ? -6.757 -3.248 -1.113 1.00 96.81 84 VAL A N 1
ATOM 663 C CA . VAL A 1 84 ? -7.417 -2.651 0.056 1.00 96.81 84 VAL A CA 1
ATOM 664 C C . VAL A 1 84 ? -7.901 -3.728 1.021 1.00 96.81 84 VAL A C 1
ATOM 666 O O . VAL A 1 84 ? -8.612 -4.661 0.639 1.00 96.81 84 VAL A O 1
ATOM 669 N N . LYS A 1 85 ? -7.524 -3.596 2.296 1.00 97.44 85 LYS A N 1
ATOM 670 C CA . LYS A 1 85 ? -7.857 -4.553 3.360 1.00 97.44 85 LYS A CA 1
ATOM 671 C C . LYS A 1 85 ? -8.296 -3.865 4.645 1.00 97.44 85 LYS A C 1
ATOM 673 O O . LYS A 1 85 ? -7.864 -2.756 4.949 1.00 97.44 85 LYS A O 1
ATOM 678 N N . ILE A 1 86 ? -9.086 -4.580 5.442 1.00 97.50 86 ILE A N 1
ATOM 679 C CA . ILE A 1 86 ? -9.366 -4.264 6.846 1.00 97.50 86 ILE A CA 1
ATOM 680 C C . ILE A 1 86 ? -8.610 -5.254 7.722 1.00 97.50 86 ILE A C 1
ATOM 682 O O . ILE A 1 86 ? -8.778 -6.467 7.592 1.00 97.50 86 ILE A O 1
ATOM 686 N N . CYS A 1 87 ? -7.816 -4.731 8.645 1.00 97.75 87 CYS A N 1
ATOM 687 C CA . CYS A 1 87 ? -7.171 -5.492 9.701 1.00 97.75 87 CYS A CA 1
ATOM 688 C C . CYS A 1 87 ? -8.019 -5.377 10.966 1.00 97.75 87 CYS A C 1
ATOM 690 O O . CYS A 1 87 ? -8.120 -4.299 11.549 1.00 97.75 87 CYS A O 1
ATOM 692 N N . PHE A 1 88 ? -8.646 -6.478 11.373 1.00 98.12 88 PHE A N 1
ATOM 693 C CA . PHE A 1 88 ? -9.536 -6.555 12.528 1.00 98.12 88 PHE A CA 1
ATOM 694 C C . PHE A 1 88 ? -8.867 -7.287 13.691 1.00 98.12 88 PHE A C 1
ATOM 696 O O . PHE A 1 88 ? -8.176 -8.285 13.492 1.00 98.12 88 PHE A O 1
ATOM 703 N N . SER A 1 89 ? -9.127 -6.837 14.918 1.00 97.62 89 SER A N 1
ATOM 704 C CA . SER A 1 89 ? -8.749 -7.547 16.138 1.00 97.62 89 SER A CA 1
ATOM 705 C C . SER A 1 89 ? -9.896 -7.558 17.143 1.00 97.62 89 SER A C 1
ATOM 707 O O . SER A 1 89 ? -10.411 -6.507 17.512 1.00 97.62 89 SER A O 1
ATOM 709 N N . ASP A 1 90 ? -10.242 -8.739 17.649 1.00 97.19 90 ASP A N 1
ATOM 710 C CA . ASP A 1 90 ? -11.149 -8.958 18.785 1.00 97.19 90 ASP A CA 1
ATOM 711 C C . ASP A 1 90 ? -10.406 -9.035 20.133 1.00 97.19 90 ASP A C 1
ATOM 713 O O . ASP A 1 90 ? -11.000 -9.354 21.163 1.00 97.19 90 ASP A O 1
ATOM 717 N N . LYS A 1 91 ? -9.092 -8.772 20.135 1.00 96.69 91 LYS A N 1
ATOM 718 C CA . LYS A 1 91 ? -8.203 -8.943 21.298 1.00 96.69 91 LYS A CA 1
ATOM 719 C C . LYS A 1 91 ? -7.526 -7.655 21.746 1.00 96.69 91 LYS A C 1
ATOM 721 O O . LYS A 1 91 ? -6.607 -7.699 22.563 1.00 96.69 91 LYS A O 1
ATOM 726 N N . THR A 1 92 ? -7.949 -6.508 21.231 1.00 96.25 92 THR A N 1
ATOM 727 C CA . THR A 1 92 ? -7.353 -5.224 21.597 1.00 96.25 92 THR A CA 1
ATOM 728 C C . THR A 1 92 ? -7.676 -4.886 23.046 1.00 96.25 92 THR A C 1
ATOM 730 O O . THR A 1 92 ? -8.839 -4.830 23.433 1.00 96.25 92 THR A O 1
ATOM 733 N N . SER A 1 93 ? -6.658 -4.625 23.862 1.00 95.94 93 SER A N 1
ATOM 734 C CA . SER A 1 93 ? -6.856 -4.160 25.238 1.00 95.94 93 SER A CA 1
ATOM 735 C C . SER A 1 93 ? -7.027 -2.645 25.267 1.00 95.94 93 SER A C 1
ATOM 737 O O . SER A 1 93 ? -6.183 -1.905 24.765 1.00 95.94 93 SER A O 1
ATOM 739 N N . CYS A 1 94 ? -8.097 -2.157 25.891 1.00 96.12 94 CYS A N 1
ATOM 740 C CA . CYS A 1 94 ? -8.311 -0.726 26.052 1.00 96.12 94 CYS A CA 1
ATOM 741 C C . CYS A 1 94 ? -7.234 -0.114 26.959 1.00 96.12 94 CYS A C 1
ATOM 743 O O . CYS A 1 94 ? -7.105 -0.491 28.124 1.00 96.12 94 CYS A O 1
ATOM 745 N N . TRP A 1 95 ? -6.527 0.907 26.470 1.00 94.00 95 TRP A N 1
ATOM 746 C CA . TRP A 1 95 ? -5.463 1.586 27.221 1.00 94.00 95 TRP A CA 1
ATOM 747 C C . TRP A 1 95 ? -5.938 2.226 28.537 1.00 94.00 95 TRP A C 1
ATOM 749 O O . TRP A 1 95 ? -5.142 2.417 29.454 1.00 94.00 95 TRP A O 1
ATOM 759 N N . LYS A 1 96 ? -7.230 2.573 28.640 1.00 95.75 96 LYS A N 1
ATOM 760 C CA . LYS A 1 96 ? -7.794 3.267 29.806 1.00 95.75 96 LYS A CA 1
ATOM 761 C C . LYS A 1 96 ? -8.339 2.314 30.868 1.00 95.75 96 LYS A C 1
ATOM 763 O O . LYS A 1 96 ? -8.062 2.515 32.046 1.00 95.75 96 LYS A O 1
ATOM 768 N N . CYS A 1 97 ? -9.159 1.334 30.481 1.00 97.56 97 CYS A N 1
ATOM 769 C CA . CYS A 1 97 ? -9.829 0.436 31.432 1.00 97.56 97 CYS A CA 1
ATOM 770 C C . CYS A 1 97 ? -9.281 -0.996 31.445 1.00 97.56 97 CYS A C 1
ATOM 772 O O . CYS A 1 97 ? -9.691 -1.771 32.300 1.00 97.56 97 CYS A O 1
ATOM 774 N N . GLY A 1 98 ? -8.382 -1.363 30.527 1.00 96.31 98 GLY A N 1
ATOM 775 C CA . GLY A 1 98 ? -7.783 -2.699 30.436 1.00 96.31 98 GLY A CA 1
ATOM 776 C C . GLY A 1 98 ? -8.686 -3.783 29.838 1.00 96.31 98 GLY A C 1
ATOM 777 O O . GLY A 1 98 ? -8.176 -4.819 29.426 1.00 96.31 98 GLY A O 1
ATOM 778 N N . GLU A 1 99 ? -9.995 -3.541 29.752 1.00 97.88 99 GLU A N 1
ATOM 779 C CA . GLU A 1 99 ? -10.956 -4.461 29.131 1.00 97.88 99 GLU A CA 1
ATOM 780 C C . GLU A 1 99 ? -10.672 -4.676 27.641 1.00 97.88 99 GLU A C 1
ATOM 782 O O . GLU A 1 99 ? -10.197 -3.773 26.941 1.00 97.88 99 GLU A O 1
ATOM 787 N N . THR A 1 100 ? -11.001 -5.870 27.155 1.00 97.06 100 THR A N 1
ATOM 788 C CA . THR A 1 100 ? -10.883 -6.226 25.739 1.00 97.06 100 THR A CA 1
ATOM 789 C C . THR A 1 100 ? -11.957 -5.523 24.908 1.00 97.06 100 THR A C 1
ATOM 791 O O . THR A 1 100 ? -13.110 -5.420 25.313 1.00 97.06 100 THR A O 1
ATOM 794 N N . MET A 1 101 ? -11.584 -5.050 23.725 1.00 96.25 101 MET A N 1
ATOM 795 C CA . MET A 1 101 ? -12.466 -4.431 22.743 1.00 96.25 101 MET A CA 1
ATOM 796 C C . MET A 1 101 ? -12.115 -4.900 21.330 1.00 96.25 101 MET A C 1
ATOM 798 O O . MET A 1 101 ? -10.998 -5.344 21.067 1.00 96.25 101 MET A O 1
ATOM 802 N N . CYS A 1 102 ? -13.074 -4.757 20.417 1.00 97.56 102 CYS A N 1
ATOM 803 C CA . CYS A 1 102 ? -12.824 -4.906 18.990 1.00 97.56 102 CYS A CA 1
ATOM 804 C C . CYS A 1 102 ? -12.191 -3.626 18.427 1.00 97.56 102 CYS A C 1
ATOM 806 O O . CYS A 1 102 ? -12.596 -2.524 18.807 1.00 97.56 102 CYS A O 1
ATOM 808 N N . SER A 1 103 ? -11.231 -3.758 17.517 1.00 97.25 103 SER A N 1
ATOM 809 C CA . SER A 1 103 ? -10.631 -2.629 16.802 1.00 97.25 103 SER A CA 1
ATOM 810 C C . SER A 1 103 ? -10.319 -2.967 15.347 1.00 97.25 103 SER A C 1
ATOM 812 O O . SER A 1 103 ? -10.214 -4.141 14.981 1.00 97.25 103 SER A O 1
ATOM 814 N N . VAL A 1 104 ? -10.185 -1.926 14.523 1.00 97.50 104 VAL A N 1
ATOM 815 C CA . VAL A 1 104 ? -9.767 -2.022 13.122 1.00 97.50 104 VAL A CA 1
ATOM 816 C C . VAL A 1 104 ? -8.794 -0.922 12.723 1.00 97.50 104 VAL A C 1
ATOM 818 O O . VAL A 1 104 ? -8.830 0.194 13.249 1.00 97.50 104 VAL A O 1
ATOM 821 N N . TYR A 1 105 ? -7.983 -1.231 11.719 1.00 97.06 105 TYR A N 1
ATOM 822 C CA . TYR A 1 105 ? -7.315 -0.263 10.854 1.00 97.06 105 TYR A CA 1
ATOM 823 C C . TYR A 1 105 ? -7.328 -0.787 9.409 1.00 97.06 105 TYR A C 1
ATOM 825 O O . TYR A 1 105 ? -7.615 -1.963 9.176 1.00 97.06 105 TYR A O 1
ATOM 833 N N . GLY A 1 106 ? -7.082 0.081 8.431 1.00 96.38 106 GLY A N 1
ATOM 834 C CA . GLY A 1 106 ? -7.055 -0.297 7.018 1.00 96.38 106 GLY A CA 1
ATOM 835 C C . GLY A 1 106 ? -5.637 -0.512 6.497 1.00 96.38 106 GLY A C 1
ATOM 836 O O . GLY A 1 106 ? -4.670 -0.018 7.076 1.00 96.38 106 GLY A O 1
ATOM 837 N N . LEU A 1 107 ? -5.516 -1.206 5.370 1.00 96.25 107 LEU A N 1
ATOM 838 C CA . LEU A 1 107 ? -4.309 -1.223 4.549 1.00 96.25 107 LEU A CA 1
ATOM 839 C C . LEU A 1 107 ? -4.670 -0.866 3.108 1.00 96.25 107 LEU A C 1
ATOM 841 O O . LEU A 1 107 ? -5.629 -1.419 2.577 1.00 96.25 107 LEU A O 1
ATOM 845 N N . ILE A 1 108 ? -3.863 -0.015 2.477 1.00 95.06 108 ILE A N 1
ATOM 846 C CA . ILE A 1 108 ? -3.869 0.228 1.031 1.00 95.06 108 ILE A CA 1
ATOM 847 C C . ILE A 1 108 ? -2.475 -0.062 0.477 1.00 95.06 108 ILE A C 1
ATOM 849 O O . ILE A 1 108 ? -1.494 0.540 0.908 1.00 95.06 108 ILE A O 1
ATOM 853 N N . ASP A 1 109 ? -2.353 -1.046 -0.414 1.00 92.12 109 ASP A N 1
ATOM 854 C CA . ASP A 1 109 ? -1.062 -1.529 -0.933 1.00 92.12 109 ASP A CA 1
ATOM 855 C C . ASP A 1 109 ? -0.043 -1.861 0.185 1.00 92.12 109 ASP A C 1
ATOM 857 O O . ASP A 1 109 ? 1.171 -1.703 0.035 1.00 92.12 109 ASP A O 1
ATOM 861 N N . GLY A 1 110 ? -0.545 -2.320 1.338 1.00 91.75 110 GLY A N 1
ATOM 862 C CA . GLY A 1 110 ? 0.251 -2.635 2.529 1.00 91.75 110 GLY A CA 1
ATOM 863 C C . GLY A 1 110 ? 0.616 -1.438 3.417 1.00 91.75 110 GLY A C 1
ATOM 864 O O . GLY A 1 110 ? 1.271 -1.637 4.441 1.00 91.75 110 GLY A O 1
ATOM 865 N N . TYR A 1 111 ? 0.186 -0.222 3.078 1.00 92.06 111 TYR A N 1
ATOM 866 C CA . TYR A 1 111 ? 0.360 0.967 3.913 1.00 92.06 111 TYR A CA 1
ATOM 867 C C . TYR A 1 111 ? -0.826 1.154 4.870 1.00 92.06 111 TYR A C 1
ATOM 869 O O . TYR A 1 111 ? -1.969 1.064 4.422 1.00 92.06 111 TYR A O 1
ATOM 877 N N . PRO A 1 112 ? -0.585 1.422 6.168 1.00 92.94 112 PRO A N 1
ATOM 878 C CA . PRO A 1 112 ? -1.642 1.676 7.142 1.00 92.94 112 PRO A CA 1
ATOM 879 C C . PRO A 1 112 ? -2.537 2.858 6.781 1.00 92.94 112 PRO A C 1
ATOM 881 O O . PRO A 1 112 ? -2.051 3.906 6.365 1.00 92.94 112 PRO A O 1
ATOM 884 N N . MET A 1 113 ? -3.831 2.678 7.017 1.00 93.56 113 MET A N 1
ATOM 885 C CA . MET A 1 113 ? -4.889 3.637 6.732 1.00 93.56 113 MET A CA 1
ATOM 886 C C . MET A 1 113 ? -5.798 3.808 7.955 1.00 93.56 113 MET A C 1
ATOM 888 O O . MET A 1 113 ? -6.122 2.830 8.645 1.00 93.56 113 MET A O 1
ATOM 892 N N . SER A 1 114 ? -6.190 5.053 8.231 1.00 93.56 114 SER A N 1
ATOM 893 C CA . SER A 1 114 ? -7.070 5.399 9.350 1.00 93.56 114 SER A CA 1
ATOM 894 C C . SER A 1 114 ? -8.517 5.007 9.057 1.00 93.56 114 SER A C 1
ATOM 896 O O . SER A 1 114 ? -8.915 5.020 7.893 1.00 93.56 114 SER A O 1
ATOM 898 N N . PRO A 1 115 ? -9.348 4.713 10.079 1.00 95.56 115 PRO A N 1
ATOM 899 C CA . PRO A 1 115 ? -10.794 4.657 9.890 1.00 95.56 115 PRO A CA 1
ATOM 900 C C . PRO A 1 115 ? -11.379 5.938 9.275 1.00 95.56 115 PRO A C 1
ATOM 902 O O . PRO A 1 115 ? -12.428 5.863 8.650 1.00 95.56 115 PRO A O 1
ATOM 905 N N . ASP A 1 116 ? -10.704 7.086 9.399 1.00 94.00 116 ASP A N 1
ATOM 906 C CA . ASP A 1 116 ? -11.088 8.330 8.709 1.00 94.00 116 ASP A CA 1
ATOM 907 C C . ASP A 1 116 ? -11.176 8.185 7.186 1.00 94.00 116 ASP A C 1
ATOM 909 O O . ASP A 1 116 ? -12.012 8.825 6.554 1.00 94.00 116 ASP A O 1
ATOM 913 N N . ASP A 1 117 ? -10.342 7.324 6.606 1.00 94.81 117 ASP A N 1
ATOM 914 C CA . ASP A 1 117 ? -10.255 7.111 5.162 1.00 94.81 117 ASP A CA 1
ATOM 915 C C . ASP A 1 117 ? -11.108 5.913 4.701 1.00 94.81 117 ASP A C 1
ATOM 917 O O . ASP A 1 117 ? -11.008 5.466 3.559 1.00 94.81 117 ASP A O 1
ATOM 921 N N . PHE A 1 118 ? -11.923 5.327 5.586 1.00 96.19 118 PHE A N 1
ATOM 922 C CA . PHE A 1 118 ? -12.747 4.173 5.234 1.00 96.19 118 PHE A CA 1
ATOM 923 C C . PHE A 1 118 ? -13.907 4.586 4.333 1.00 96.19 118 PHE A C 1
ATOM 925 O O . PHE A 1 118 ? -14.633 5.536 4.620 1.00 96.19 118 PHE A O 1
ATOM 932 N N . ASN A 1 119 ? -14.156 3.786 3.299 1.00 95.12 119 ASN A N 1
ATOM 933 C CA . ASN A 1 119 ? -15.405 3.875 2.556 1.00 95.12 119 ASN A CA 1
ATOM 934 C C . ASN A 1 119 ? -16.572 3.233 3.337 1.00 95.12 119 ASN A C 1
ATOM 936 O O . ASN A 1 119 ? -16.400 2.620 4.400 1.00 95.12 119 ASN A O 1
ATOM 940 N N . ASP A 1 120 ? -17.782 3.354 2.790 1.00 95.38 120 ASP A N 1
ATOM 941 C CA . ASP A 1 120 ? -19.000 2.838 3.422 1.00 95.38 120 ASP A CA 1
ATOM 942 C C . ASP A 1 120 ? -18.970 1.315 3.626 1.00 95.38 120 ASP A C 1
ATOM 944 O O . ASP A 1 120 ? -19.414 0.826 4.669 1.00 95.38 120 ASP A O 1
ATOM 948 N N . GLU A 1 121 ? -18.421 0.559 2.666 1.00 95.69 121 GLU A N 1
ATOM 949 C CA . GLU A 1 121 ? -18.277 -0.899 2.782 1.00 95.69 121 GLU A CA 1
ATOM 950 C C . GLU A 1 121 ? -17.370 -1.254 3.964 1.00 95.69 121 GLU A C 1
ATOM 952 O O . GLU A 1 121 ? -17.726 -2.088 4.798 1.00 95.69 121 GLU A O 1
ATOM 957 N N . MET A 1 122 ? -16.231 -0.574 4.093 1.00 97.69 122 MET A N 1
ATOM 958 C CA . MET A 1 122 ? -15.292 -0.807 5.182 1.00 97.69 122 MET A CA 1
ATOM 959 C C . MET A 1 122 ? -15.894 -0.472 6.545 1.00 97.69 122 MET A C 1
ATOM 961 O O . MET A 1 122 ? -15.758 -1.244 7.499 1.00 97.69 122 MET A O 1
ATOM 965 N N . CYS A 1 123 ? -16.614 0.648 6.633 1.00 97.25 123 CYS A N 1
ATOM 966 C CA . CYS A 1 123 ? -17.355 1.015 7.834 1.00 97.25 123 CYS A CA 1
ATOM 967 C C . CYS A 1 123 ? -18.4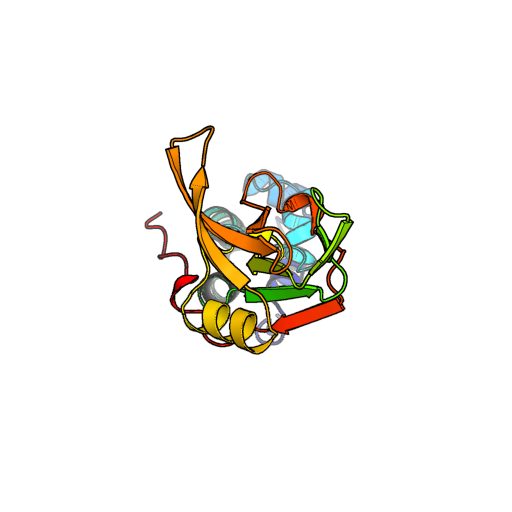05 -0.041 8.204 1.00 97.25 123 CYS A C 1
ATOM 969 O O . CYS A 1 123 ? -18.579 -0.352 9.386 1.00 97.25 123 CYS A O 1
ATOM 971 N N . GLN A 1 124 ? -19.107 -0.594 7.214 1.00 97.19 124 GLN A N 1
ATOM 972 C CA . GLN A 1 124 ? -20.115 -1.627 7.427 1.00 97.19 124 GLN A CA 1
ATOM 973 C C . GLN A 1 124 ? -19.485 -2.934 7.926 1.00 97.19 124 GLN A C 1
ATOM 975 O O . GLN A 1 124 ? -19.911 -3.447 8.960 1.00 97.19 124 GLN A O 1
ATOM 980 N N . ILE A 1 125 ? -18.418 -3.414 7.275 1.00 97.19 125 ILE A N 1
ATOM 981 C CA . ILE A 1 125 ? -17.683 -4.621 7.692 1.00 97.19 125 ILE A CA 1
ATOM 982 C C . ILE A 1 125 ? -17.195 -4.489 9.140 1.00 97.19 125 ILE A C 1
ATOM 984 O O . ILE A 1 125 ? -17.373 -5.407 9.944 1.00 97.19 125 ILE A O 1
ATOM 988 N N . ALA A 1 126 ? -16.605 -3.344 9.498 1.00 97.44 126 ALA A N 1
ATOM 989 C CA . ALA A 1 126 ? -16.117 -3.100 10.853 1.00 97.44 126 ALA A CA 1
ATOM 990 C C . ALA A 1 126 ? -17.249 -3.172 11.894 1.00 97.44 126 ALA A C 1
ATOM 992 O O . ALA A 1 126 ? -17.112 -3.840 12.923 1.00 97.44 126 ALA A O 1
ATOM 993 N N . ARG A 1 127 ? -18.390 -2.528 11.618 1.00 97.56 127 ARG A N 1
ATOM 994 C CA . ARG A 1 127 ? -19.556 -2.541 12.517 1.00 97.56 127 ARG A CA 1
ATOM 995 C C . ARG A 1 127 ? -20.162 -3.935 12.657 1.00 97.56 127 ARG A C 1
ATOM 997 O O . ARG A 1 127 ? -20.484 -4.335 13.774 1.00 97.56 127 ARG A O 1
ATOM 1004 N N . ASP A 1 128 ? -20.252 -4.698 11.570 1.00 97.81 128 ASP A N 1
ATOM 1005 C CA . ASP A 1 128 ? -20.774 -6.072 11.588 1.00 97.81 128 ASP A CA 1
ATOM 1006 C C . ASP A 1 128 ? -19.890 -7.025 12.404 1.00 97.81 128 ASP A C 1
ATOM 1008 O O . ASP A 1 128 ? -20.379 -7.984 13.004 1.00 97.81 128 ASP A O 1
ATOM 1012 N N . LYS A 1 129 ? -18.590 -6.727 12.499 1.00 96.94 129 LYS A N 1
ATOM 1013 C CA . LYS A 1 129 ? -17.638 -7.429 13.372 1.00 96.94 129 LYS A CA 1
ATOM 1014 C C . LYS A 1 129 ? -17.702 -6.989 14.841 1.00 96.94 129 LYS A C 1
ATOM 1016 O O . LYS A 1 129 ? -16.971 -7.530 15.667 1.00 96.94 129 LYS A O 1
ATOM 1021 N N . GLY A 1 130 ? -18.571 -6.041 15.192 1.00 96.94 130 GLY A N 1
ATOM 1022 C CA . GLY A 1 130 ? -18.744 -5.554 16.563 1.00 96.94 130 GLY A CA 1
ATOM 1023 C C . GLY A 1 130 ? -17.780 -4.437 16.965 1.00 96.94 130 GLY A C 1
ATOM 1024 O O . GLY A 1 130 ? -17.677 -4.113 18.150 1.00 96.94 130 GLY A O 1
ATOM 1025 N N . VAL A 1 131 ? -17.079 -3.830 16.005 1.00 97.75 131 VAL A N 1
ATOM 1026 C CA . VAL A 1 131 ? -16.264 -2.639 16.262 1.00 97.75 131 VAL A CA 1
ATOM 1027 C C . VAL A 1 131 ? -17.183 -1.440 16.457 1.00 97.75 131 VAL A C 1
ATOM 1029 O O . VAL A 1 131 ? -18.080 -1.183 15.653 1.00 97.75 131 VAL A O 1
ATOM 1032 N N . VAL A 1 132 ? -16.936 -0.665 17.510 1.00 97.75 132 VAL A N 1
ATOM 1033 C CA . VAL A 1 132 ? -17.644 0.596 17.742 1.00 97.75 132 VAL A CA 1
ATOM 1034 C C . VAL A 1 132 ? -16.833 1.724 17.111 1.00 97.75 132 VAL A C 1
ATOM 1036 O O . VAL A 1 132 ? -15.833 2.161 17.675 1.00 97.75 132 VAL A O 1
ATOM 1039 N N . LEU A 1 133 ? -17.253 2.174 15.928 1.00 96.94 133 LEU A N 1
ATOM 1040 C CA . LEU A 1 133 ? -16.690 3.343 15.250 1.00 96.94 133 LEU A CA 1
ATOM 1041 C C . LEU A 1 133 ? -17.580 4.565 15.485 1.00 96.94 133 LEU A C 1
ATOM 1043 O O . LEU A 1 133 ? -18.760 4.544 15.129 1.00 96.94 133 LEU A O 1
ATOM 1047 N N . GLU A 1 134 ? -17.016 5.630 16.051 1.00 96.38 134 GLU A N 1
ATOM 1048 C CA . GLU A 1 134 ? -17.722 6.899 16.259 1.00 96.38 134 GLU A CA 1
ATOM 1049 C C . GLU A 1 134 ? -16.840 8.094 15.911 1.00 96.38 134 GLU A C 1
ATOM 1051 O O . GLU A 1 134 ? -15.622 8.051 16.075 1.00 96.38 134 GLU A O 1
ATOM 1056 N N . GLU A 1 135 ? -17.475 9.189 15.505 1.00 94.88 135 GLU A N 1
ATOM 1057 C CA . GLU A 1 135 ? -16.816 10.482 15.376 1.00 94.88 135 GLU A CA 1
ATOM 1058 C C . GLU A 1 135 ? -16.457 11.046 16.760 1.00 94.88 135 GLU A C 1
ATOM 1060 O O . GLU A 1 135 ? -17.302 11.188 17.659 1.00 94.88 135 GLU A O 1
ATOM 1065 N N . ARG A 1 136 ? -15.180 11.381 16.953 1.00 93.00 136 ARG A N 1
ATOM 1066 C CA . ARG A 1 136 ? -14.657 12.008 18.169 1.00 93.00 136 ARG A CA 1
ATOM 1067 C C . ARG A 1 136 ? -13.775 13.193 17.821 1.00 93.00 136 ARG A C 1
ATOM 1069 O O . ARG A 1 136 ? -12.942 13.141 16.924 1.00 93.00 136 ARG A O 1
ATOM 1076 N N . LYS A 1 137 ? -13.933 14.267 18.592 1.00 89.50 137 LYS A N 1
ATOM 1077 C CA . LYS A 1 137 ? -13.097 15.457 18.466 1.00 89.50 137 L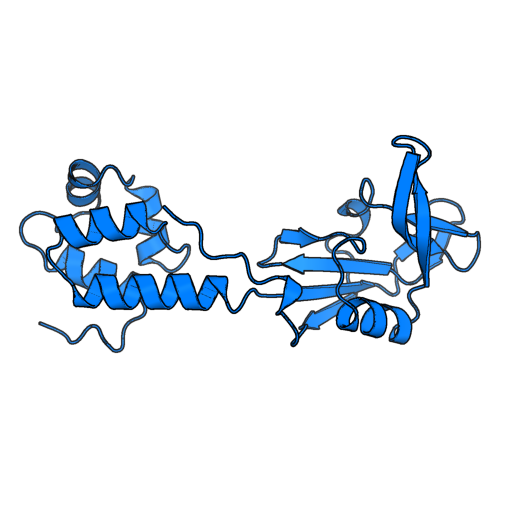YS A CA 1
ATOM 1078 C C . LYS A 1 137 ? -11.740 15.227 19.130 1.00 89.50 137 LYS A C 1
ATOM 1080 O O . LYS A 1 137 ? -11.676 14.916 20.322 1.00 89.50 137 LYS A O 1
ATOM 1085 N N . SER A 1 138 ? -10.664 15.435 18.384 1.00 81.00 138 SER A N 1
ATOM 1086 C CA . SER A 1 138 ? -9.297 15.457 18.891 1.00 81.00 138 SER A CA 1
ATOM 1087 C C . SER A 1 138 ? -9.117 16.619 19.865 1.00 81.00 138 SER A C 1
ATOM 1089 O O . SER A 1 138 ? -9.391 17.776 19.545 1.00 81.00 138 SER A O 1
ATOM 1091 N N . GLY A 1 139 ? -8.624 16.326 21.069 1.00 78.88 139 GLY A N 1
ATOM 1092 C CA . GLY A 1 139 ? -8.285 17.363 22.048 1.00 78.88 139 GLY A CA 1
ATOM 1093 C C . GLY A 1 139 ? -7.044 18.178 21.668 1.00 78.88 139 GLY A C 1
ATOM 1094 O O . GLY A 1 139 ? -6.849 19.260 22.214 1.00 78.88 139 GLY A O 1
ATOM 1095 N N . VAL A 1 140 ? -6.216 17.663 20.751 1.00 79.69 140 VAL A N 1
ATOM 1096 C CA . VAL A 1 140 ? -4.948 18.282 20.336 1.00 79.69 140 VAL A CA 1
ATOM 1097 C C . VAL A 1 140 ? -5.146 19.155 19.100 1.00 79.69 140 VAL A C 1
ATOM 1099 O O . VAL A 1 140 ? -4.773 20.324 19.117 1.00 79.69 140 VAL A O 1
ATOM 1102 N N . THR A 1 141 ? -5.748 18.601 18.044 1.00 81.94 141 THR A N 1
ATOM 1103 C CA . THR A 1 141 ? -5.942 19.298 16.759 1.00 81.94 141 THR A CA 1
ATOM 1104 C C . THR A 1 141 ? -7.287 20.020 16.687 1.00 81.94 141 THR A C 1
ATOM 1106 O O . THR A 1 141 ? -7.425 21.006 15.972 1.00 81.94 141 THR A O 1
ATOM 1109 N N . GLY A 1 142 ? -8.285 19.581 17.462 1.00 84.50 142 GLY A N 1
ATOM 1110 C CA . GLY A 1 142 ? -9.649 20.107 17.398 1.00 84.50 142 GLY A CA 1
ATOM 1111 C C . GLY A 1 142 ? -10.474 19.569 16.225 1.00 84.50 142 GLY A C 1
ATOM 1112 O O . GLY A 1 142 ? -11.648 19.921 16.117 1.00 84.50 142 GLY A O 1
ATOM 1113 N N . GLU A 1 143 ? -9.897 18.721 15.381 1.00 88.38 143 GLU A N 1
ATOM 1114 C CA . GLU A 1 143 ? -10.570 18.062 14.260 1.00 88.38 143 GLU A CA 1
ATOM 1115 C C . GLU A 1 143 ? -11.421 16.886 14.746 1.00 88.38 143 GLU A C 1
ATOM 1117 O O . GLU A 1 143 ? -11.254 16.405 15.869 1.00 88.38 143 GLU A O 1
ATOM 1122 N N . THR A 1 144 ? -12.386 16.463 13.932 1.00 91.62 144 THR A N 1
ATOM 1123 C CA . THR A 1 144 ? -13.245 15.310 14.231 1.00 91.62 144 THR A CA 1
ATOM 1124 C C . THR A 1 144 ? -12.789 14.139 13.384 1.00 91.62 144 THR A C 1
ATOM 1126 O O . THR A 1 144 ? -12.652 14.302 12.179 1.00 91.62 144 THR A O 1
ATOM 1129 N N . HIS A 1 145 ? -12.573 12.999 14.032 1.00 92.69 145 HIS A N 1
ATOM 1130 C CA . HIS A 1 145 ? -12.069 11.781 13.412 1.00 92.69 145 HIS A CA 1
ATOM 1131 C C . HIS A 1 145 ? -12.995 10.608 13.729 1.00 92.69 145 HIS A C 1
ATOM 1133 O O . HIS A 1 145 ? -13.516 10.519 14.847 1.00 92.69 145 HIS A O 1
ATOM 1139 N N . LEU A 1 146 ? -13.176 9.697 12.782 1.00 95.44 146 LEU A N 1
ATOM 1140 C CA . LEU A 1 146 ? -13.746 8.380 12.991 1.00 95.44 146 LEU A CA 1
ATOM 1141 C C . LEU A 1 146 ? -12.721 7.507 13.725 1.00 95.44 146 LEU A C 1
ATOM 1143 O O . LEU A 1 146 ? -11.608 7.280 13.258 1.00 95.44 146 LEU A O 1
ATOM 1147 N N . VAL A 1 147 ? -13.083 7.022 14.912 1.00 95.62 147 VAL A N 1
ATOM 1148 C CA . VAL A 1 147 ? -12.142 6.331 15.805 1.00 95.62 147 VAL A CA 1
ATOM 1149 C C . VAL A 1 147 ? -12.708 5.030 16.357 1.00 95.62 147 VAL A C 1
ATOM 1151 O O . VAL A 1 147 ? -13.920 4.875 16.504 1.00 95.62 147 VAL A O 1
ATOM 1154 N N . ASN A 1 148 ? -11.814 4.116 16.743 1.00 97.00 148 ASN A N 1
ATOM 1155 C CA . ASN A 1 148 ? -12.173 2.902 17.475 1.00 97.00 148 ASN A CA 1
ATOM 1156 C C . ASN A 1 148 ? -12.525 3.257 18.924 1.00 97.00 148 ASN A C 1
ATOM 1158 O O . ASN A 1 148 ? -11.665 3.746 19.657 1.00 97.00 148 ASN A O 1
ATOM 1162 N N . VAL A 1 149 ? -13.754 2.990 19.362 1.00 97.12 149 VAL A N 1
ATOM 1163 C CA . VAL A 1 149 ? -14.247 3.313 20.708 1.00 97.12 149 VAL A CA 1
ATOM 1164 C C . VAL A 1 149 ? -14.381 2.052 21.556 1.00 97.12 149 VAL A C 1
ATOM 1166 O O . VAL A 1 149 ? -14.949 1.043 21.152 1.00 97.12 149 VAL A O 1
ATOM 1169 N N . CYS A 1 150 ? -13.877 2.115 22.783 1.00 97.38 150 CYS A N 1
ATOM 1170 C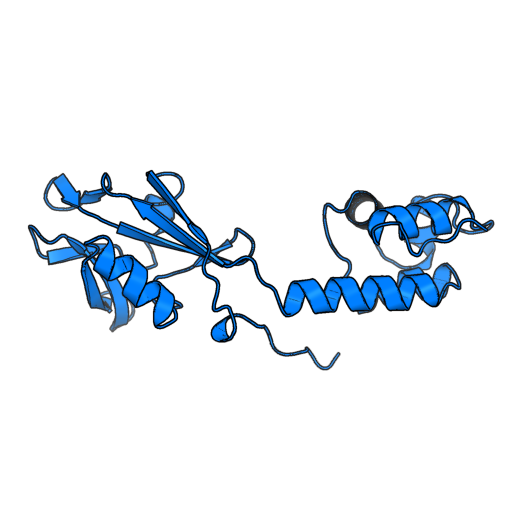 CA . CYS A 1 150 ? -14.064 1.077 23.781 1.00 97.38 150 CYS A CA 1
ATOM 1171 C C . CYS A 1 150 ? -15.528 1.062 24.253 1.00 97.38 150 CYS A C 1
ATOM 1173 O O . CYS A 1 150 ? -15.969 2.047 24.860 1.00 97.38 150 CYS A O 1
ATOM 1175 N N . PRO A 1 151 ? -16.261 -0.054 24.088 1.00 97.50 151 PRO A N 1
ATOM 1176 C CA . PRO A 1 151 ? -17.658 -0.144 24.512 1.00 97.50 151 PRO A CA 1
ATOM 1177 C C . PRO A 1 151 ? -17.824 -0.110 26.040 1.00 97.50 151 PRO A C 1
ATOM 1179 O O . PRO A 1 151 ? -18.911 0.169 26.537 1.00 97.50 151 PRO A O 1
ATOM 1182 N N . HIS A 1 152 ? -16.756 -0.372 26.803 1.00 97.38 152 HIS A N 1
ATOM 1183 C CA . HIS A 1 152 ? -16.805 -0.437 28.266 1.00 97.38 152 HIS A CA 1
ATOM 1184 C C . HIS A 1 152 ? -16.652 0.926 28.946 1.00 97.38 152 HIS A C 1
ATOM 1186 O O . HIS A 1 152 ? -17.290 1.179 29.966 1.00 97.38 152 HIS A O 1
ATOM 1192 N N . CYS A 1 153 ? -15.786 1.800 28.423 1.00 97.12 153 CYS A N 1
ATOM 1193 C CA . CYS A 1 153 ? -15.450 3.065 29.088 1.00 97.12 153 CYS A CA 1
ATOM 1194 C C . CYS A 1 153 ? -15.511 4.307 28.188 1.00 97.12 153 CYS A C 1
ATOM 1196 O O . CYS A 1 153 ? -15.228 5.409 28.666 1.00 97.12 153 CYS A O 1
ATOM 1198 N N . GLY A 1 154 ? -15.832 4.147 26.899 1.00 95.44 154 GLY A N 1
ATOM 1199 C CA . GLY A 1 154 ? -15.939 5.240 25.929 1.00 95.44 154 GLY A CA 1
ATOM 1200 C C . GLY A 1 154 ? -14.611 5.907 25.553 1.00 95.44 154 GLY A C 1
ATOM 1201 O O . GLY A 1 154 ? -14.613 6.884 24.805 1.00 95.44 154 GLY A O 1
ATOM 1202 N N . ALA A 1 155 ? -13.475 5.414 26.066 1.00 94.69 155 ALA A N 1
ATOM 1203 C CA . ALA A 1 155 ? -12.160 5.803 25.559 1.00 94.69 155 ALA A CA 1
ATOM 1204 C C . ALA A 1 155 ? -12.017 5.370 24.100 1.00 94.69 155 ALA A C 1
ATOM 1206 O O . ALA A 1 155 ? -12.688 4.437 23.671 1.00 94.69 155 ALA A O 1
ATOM 1207 N N . PHE A 1 156 ? -11.131 6.014 23.352 1.00 93.75 156 PHE A N 1
ATOM 1208 C CA . PHE A 1 156 ? -10.947 5.713 21.940 1.00 93.75 156 PHE A CA 1
ATOM 1209 C C . PHE A 1 156 ? -9.473 5.645 21.550 1.00 93.75 156 PHE A C 1
ATOM 1211 O O . PHE A 1 156 ? -8.601 6.107 22.295 1.00 93.75 156 PHE A O 1
ATOM 1218 N N . ILE A 1 157 ? -9.228 5.054 20.384 1.00 91.69 157 ILE A N 1
ATOM 1219 C CA . ILE A 1 157 ? -7.937 4.979 19.704 1.00 91.69 157 ILE A CA 1
ATOM 1220 C C . ILE A 1 157 ? -8.110 5.721 18.379 1.00 91.69 157 ILE A C 1
ATOM 1222 O O . ILE A 1 157 ? -8.818 5.249 17.489 1.00 91.69 157 ILE A O 1
ATOM 1226 N N . GLY A 1 158 ? -7.536 6.923 18.306 1.00 84.81 158 GLY A N 1
ATOM 1227 C CA . GLY A 1 158 ? -7.528 7.747 17.096 1.00 84.81 158 GLY A CA 1
ATOM 1228 C C . GLY A 1 158 ? -6.259 7.559 16.272 1.00 84.81 158 GLY A C 1
ATOM 1229 O O . GLY A 1 158 ? -5.367 6.815 16.679 1.00 84.81 158 GLY A O 1
ATOM 1230 N N . GLU A 1 159 ? -6.169 8.279 15.154 1.00 84.56 159 GLU A N 1
ATOM 1231 C CA . GLU A 1 159 ? -5.111 8.147 14.142 1.00 84.56 159 GLU A CA 1
ATOM 1232 C C . GLU A 1 159 ? -3.692 8.079 14.730 1.00 84.56 159 GLU A C 1
ATOM 1234 O O . GLU A 1 159 ? -2.944 7.137 14.464 1.00 84.56 159 GLU A O 1
ATOM 1239 N N . PHE A 1 160 ? -3.351 9.011 15.629 1.00 85.56 160 PHE A N 1
ATOM 1240 C CA . PHE A 1 160 ? -2.030 9.080 16.268 1.00 85.56 160 PHE A CA 1
ATOM 1241 C C . PHE A 1 160 ? -1.619 7.808 17.019 1.00 85.56 160 PHE A C 1
ATOM 1243 O O . PHE A 1 160 ? -0.426 7.583 17.202 1.00 85.56 160 PHE A O 1
ATOM 1250 N N . TYR A 1 161 ? -2.579 6.988 17.447 1.00 88.44 161 TYR A N 1
ATOM 1251 C CA . TYR A 1 161 ? -2.363 5.758 18.210 1.00 88.44 161 TYR A CA 1
ATOM 1252 C C . TYR A 1 161 ? -2.721 4.494 17.416 1.00 88.44 161 TYR A C 1
ATOM 1254 O O . TYR A 1 161 ? -2.672 3.398 17.962 1.00 88.44 161 TYR A O 1
ATOM 1262 N N . LEU A 1 162 ? -3.051 4.602 16.122 1.00 88.69 162 LEU A N 1
ATOM 1263 C CA . LEU A 1 162 ? -3.342 3.425 15.290 1.00 88.69 162 LEU A CA 1
ATOM 1264 C C . LEU A 1 162 ? -2.150 2.478 15.168 1.00 88.69 162 LEU A C 1
ATOM 1266 O O . LEU A 1 162 ? -2.341 1.277 15.014 1.00 88.69 162 LEU A O 1
ATOM 1270 N N . HIS A 1 163 ? -0.929 3.001 15.269 1.00 89.94 163 HIS A N 1
ATOM 1271 C CA . HIS A 1 163 ? 0.281 2.187 15.223 1.00 89.94 163 HIS A CA 1
ATOM 1272 C C . HIS A 1 163 ? 0.372 1.165 16.363 1.00 89.94 163 HIS A C 1
ATOM 1274 O O . HIS A 1 163 ? 1.010 0.130 16.188 1.00 89.94 163 HIS A O 1
ATOM 1280 N N . ASP A 1 164 ? -0.313 1.404 17.486 1.00 89.75 164 ASP A N 1
ATOM 1281 C CA . ASP A 1 164 ? -0.413 0.442 18.589 1.00 89.75 164 ASP A CA 1
ATOM 1282 C C . ASP A 1 164 ? -1.272 -0.784 18.224 1.00 89.75 164 ASP A C 1
ATOM 1284 O O . ASP A 1 164 ? -1.219 -1.803 18.912 1.00 89.75 164 ASP A O 1
ATOM 1288 N N . LEU A 1 165 ? -2.068 -0.699 17.150 1.00 90.31 165 LEU A N 1
ATOM 1289 C CA . LEU A 1 165 ? -2.911 -1.793 16.658 1.00 90.31 165 LEU A CA 1
ATOM 1290 C C . LEU A 1 165 ? -2.208 -2.676 15.621 1.00 90.31 165 LEU A C 1
ATOM 1292 O O . LEU A 1 165 ? -2.669 -3.788 15.362 1.00 90.31 165 LEU A O 1
ATOM 1296 N N . TRP A 1 166 ? -1.126 -2.196 15.005 1.00 89.00 166 TRP A N 1
ATOM 1297 C CA . TRP A 1 166 ? -0.488 -2.890 13.887 1.00 89.00 166 TRP A CA 1
ATOM 1298 C C . TRP A 1 166 ? 0.073 -4.247 14.306 1.00 89.00 166 TRP A C 1
ATOM 1300 O O . TRP A 1 166 ? 0.696 -4.378 15.362 1.00 89.00 166 TRP A O 1
ATOM 1310 N N . TYR A 1 167 ? -0.110 -5.249 13.444 1.00 87.38 167 TYR A N 1
ATOM 1311 C CA . TYR A 1 167 ? 0.315 -6.637 13.662 1.00 87.38 167 TYR A CA 1
ATOM 1312 C C . TYR A 1 167 ? -0.416 -7.352 14.815 1.00 87.38 167 TYR A C 1
ATOM 1314 O O . TYR A 1 167 ? -0.053 -8.474 15.179 1.00 87.38 167 TYR A O 1
ATOM 1322 N N . GLY A 1 168 ? -1.423 -6.704 15.414 1.00 89.31 168 GLY A N 1
ATOM 1323 C CA . GLY A 1 168 ? -2.298 -7.256 16.448 1.00 89.31 168 GLY A CA 1
ATOM 1324 C C . GLY A 1 168 ? -3.612 -7.820 15.902 1.00 89.31 168 GLY A C 1
ATOM 1325 O O . GLY A 1 168 ? -4.468 -8.248 16.686 1.00 89.31 168 GLY A O 1
ATOM 1326 N N . GLU A 1 169 ? -3.799 -7.794 14.584 1.00 94.50 169 GLU A N 1
ATOM 1327 C CA . GLU A 1 169 ? -4.981 -8.304 13.909 1.00 94.50 169 GLU A CA 1
ATOM 1328 C C . GLU A 1 169 ? -5.151 -9.815 14.104 1.00 94.50 169 GLU A C 1
ATOM 1330 O O . GLU A 1 169 ? -4.211 -10.608 14.026 1.00 94.50 169 GLU A O 1
ATOM 1335 N N . THR A 1 170 ? -6.385 -10.224 14.378 1.00 97.25 170 THR A N 1
ATOM 1336 C CA . THR A 1 170 ? -6.794 -11.630 14.415 1.00 97.25 170 THR A CA 1
ATOM 1337 C C . THR A 1 170 ? -7.397 -12.078 13.089 1.00 97.25 170 THR A C 1
ATOM 1339 O O . THR A 1 170 ? -7.480 -13.280 12.835 1.00 97.25 170 THR A O 1
ATOM 1342 N N . GLU A 1 171 ? -7.755 -11.126 12.226 1.00 97.62 171 GLU A N 1
ATOM 1343 C CA . GLU A 1 171 ? -8.306 -11.366 10.899 1.00 97.62 171 GLU A CA 1
ATOM 1344 C C . GLU A 1 171 ? -7.936 -10.228 9.939 1.00 97.62 171 GLU A C 1
ATOM 1346 O O . GLU A 1 171 ? -7.946 -9.054 10.308 1.00 97.62 171 GLU A O 1
ATOM 1351 N N . VAL A 1 172 ? -7.646 -10.584 8.686 1.00 97.44 172 VAL A N 1
ATOM 1352 C CA . VAL A 1 172 ? -7.444 -9.638 7.583 1.00 97.44 172 VAL A CA 1
ATOM 1353 C C . VAL A 1 172 ? -8.504 -9.914 6.527 1.00 97.44 172 VAL A C 1
ATOM 1355 O O . VAL A 1 172 ? -8.629 -11.046 6.058 1.00 97.44 172 VAL A O 1
ATOM 1358 N N . ILE A 1 173 ? -9.261 -8.885 6.163 1.00 97.19 173 ILE A N 1
ATOM 1359 C CA . ILE A 1 173 ? -10.423 -8.975 5.277 1.00 97.19 173 ILE A CA 1
ATOM 1360 C C . ILE A 1 173 ? -10.120 -8.178 4.009 1.00 97.19 173 ILE A C 1
ATOM 1362 O O . ILE A 1 173 ? -9.764 -7.005 4.100 1.00 97.19 173 ILE A O 1
ATOM 1366 N N . GLN A 1 174 ? -10.248 -8.810 2.841 1.00 97.06 174 GLN A N 1
ATOM 1367 C CA . GLN A 1 174 ? -10.143 -8.123 1.550 1.00 97.06 174 GLN A CA 1
ATOM 1368 C C . GLN A 1 174 ? -11.385 -7.257 1.317 1.00 97.06 174 GLN A C 1
ATOM 1370 O O . GLN A 1 174 ? -12.497 -7.711 1.582 1.00 97.06 174 GLN A O 1
ATOM 1375 N N . VAL A 1 175 ? -11.188 -6.041 0.810 1.00 95.56 175 VAL A N 1
ATOM 1376 C CA . VAL A 1 175 ? -12.266 -5.138 0.388 1.00 95.56 175 VAL A CA 1
ATOM 1377 C C . VAL A 1 175 ? -12.362 -5.179 -1.133 1.00 95.56 175 VAL A C 1
ATOM 1379 O O . VAL A 1 175 ? -11.356 -4.976 -1.817 1.00 95.56 175 VAL A O 1
ATOM 1382 N N . ASP A 1 176 ? -13.557 -5.453 -1.656 1.00 90.88 176 ASP A N 1
ATOM 1383 C CA . ASP A 1 176 ? -13.784 -5.573 -3.100 1.00 90.88 176 ASP A CA 1
ATOM 1384 C C . ASP A 1 176 ? -14.096 -4.212 -3.740 1.00 90.88 176 ASP A C 1
ATOM 1386 O O . ASP A 1 176 ? -13.646 -3.936 -4.858 1.00 90.88 176 ASP A O 1
ATOM 1390 N N . ASN A 1 177 ? -14.844 -3.334 -3.056 1.00 91.25 177 ASN A N 1
ATOM 1391 C CA . ASN A 1 177 ? -15.093 -1.991 -3.564 1.00 91.25 177 ASN A CA 1
ATOM 1392 C C . ASN A 1 177 ? -13.900 -1.072 -3.293 1.00 91.25 177 ASN A C 1
ATOM 1394 O O . ASN A 1 177 ? -13.745 -0.518 -2.203 1.00 91.25 177 ASN A O 1
ATOM 1398 N N . VAL A 1 178 ? -13.090 -0.868 -4.328 1.00 91.88 178 VAL A N 1
ATOM 1399 C CA . VAL A 1 178 ? -11.897 -0.022 -4.258 1.00 91.88 178 VAL A CA 1
ATOM 1400 C C . VAL A 1 178 ? -12.046 1.336 -4.950 1.00 91.88 178 VAL A C 1
ATOM 1402 O O . VAL A 1 178 ? -11.054 2.045 -5.097 1.00 91.88 178 VAL A O 1
ATOM 1405 N N . SER A 1 179 ? -13.259 1.721 -5.376 1.00 91.69 179 SER A N 1
ATOM 1406 C CA . SER A 1 179 ? -13.487 2.924 -6.199 1.00 91.69 179 SER A CA 1
ATOM 1407 C C . SER A 1 179 ? -12.906 4.199 -5.597 1.00 91.69 179 SER A C 1
ATOM 1409 O O . SER A 1 179 ? -12.326 5.012 -6.315 1.00 91.69 179 SER A O 1
ATOM 1411 N N . ASP A 1 180 ? -13.031 4.339 -4.281 1.00 90.94 180 ASP A N 1
ATOM 1412 C CA . ASP A 1 180 ? -12.660 5.549 -3.543 1.00 90.94 180 ASP A CA 1
ATOM 1413 C C . ASP A 1 180 ? -11.141 5.652 -3.328 1.00 90.94 180 ASP A C 1
ATOM 1415 O O . ASP A 1 180 ? -10.627 6.709 -2.974 1.00 90.94 180 ASP A O 1
ATOM 1419 N N . PHE A 1 181 ? -10.416 4.564 -3.603 1.00 90.75 181 PHE A N 1
ATOM 1420 C CA . PHE A 1 181 ? -8.967 4.444 -3.437 1.00 90.75 181 PHE A CA 1
ATOM 1421 C C . PHE A 1 181 ? -8.206 4.514 -4.766 1.00 90.75 181 PHE A C 1
ATOM 1423 O O . PHE A 1 181 ? -6.975 4.448 -4.786 1.00 90.75 181 PHE A O 1
ATOM 1430 N N . ILE A 1 182 ? -8.915 4.650 -5.891 1.00 90.31 182 ILE A N 1
ATOM 1431 C CA . ILE A 1 182 ? -8.291 4.810 -7.204 1.00 90.31 182 ILE A CA 1
ATOM 1432 C C . ILE A 1 182 ? -7.703 6.219 -7.295 1.00 90.31 182 ILE A C 1
ATOM 1434 O O . ILE A 1 182 ? -8.420 7.211 -7.436 1.00 90.31 182 ILE A O 1
ATOM 1438 N N . VAL A 1 183 ? -6.373 6.304 -7.263 1.00 81.25 183 VAL A N 1
ATOM 1439 C CA . VAL A 1 183 ? -5.648 7.570 -7.430 1.00 81.25 183 VAL A CA 1
ATOM 1440 C C . VAL A 1 183 ? -5.896 8.103 -8.845 1.00 81.25 183 VAL A C 1
ATOM 1442 O O . VAL A 1 183 ? -5.694 7.336 -9.790 1.00 81.25 183 VAL A O 1
ATOM 1445 N N . PRO A 1 184 ? -6.308 9.372 -9.040 1.00 82.12 184 PRO A N 1
ATOM 1446 C CA . PRO A 1 184 ? -6.467 9.961 -10.368 1.00 82.12 184 PRO A CA 1
ATOM 1447 C C . PRO A 1 184 ? -5.200 9.813 -11.213 1.00 82.12 184 PRO A C 1
ATOM 1449 O O . PRO A 1 184 ? -4.092 9.738 -10.685 1.00 82.12 184 PRO A O 1
ATOM 1452 N N . GLU A 1 185 ? -5.349 9.769 -12.534 1.00 76.88 185 GLU A N 1
ATOM 1453 C CA . GLU A 1 185 ? -4.177 9.777 -13.402 1.00 76.88 185 GLU A CA 1
ATOM 1454 C C . GLU A 1 185 ? -3.438 11.114 -13.234 1.00 76.88 185 GLU A C 1
ATOM 1456 O O . GLU A 1 185 ? -4.000 12.173 -13.505 1.00 76.88 185 GLU A O 1
ATOM 1461 N N . GLU A 1 186 ? -2.192 11.073 -12.756 1.00 66.75 186 GLU A N 1
ATOM 1462 C CA . GLU A 1 186 ? -1.337 12.259 -12.744 1.00 66.75 186 GLU A CA 1
ATOM 1463 C C . GLU A 1 186 ? -1.082 12.698 -14.196 1.00 66.75 186 GLU A C 1
ATOM 1465 O O . GLU A 1 186 ? -0.553 11.925 -15.008 1.00 66.75 186 GLU A O 1
ATOM 1470 N N . GLU A 1 187 ? -1.484 13.931 -14.519 1.00 49.31 187 GLU A N 1
ATOM 1471 C CA . GLU A 1 187 ? -1.090 14.638 -15.740 1.00 49.31 187 GLU A CA 1
ATOM 1472 C C . GLU A 1 187 ? 0.403 15.016 -15.627 1.00 49.31 187 GLU A C 1
ATOM 1474 O O . GLU A 1 187 ? 0.739 16.136 -15.245 1.00 49.31 187 GLU A O 1
ATOM 1479 N N . GLU A 1 188 ? 1.310 14.070 -15.897 1.00 45.59 188 GLU A N 1
ATOM 1480 C CA . GLU A 1 188 ? 2.745 14.349 -16.123 1.00 45.59 188 GLU A CA 1
ATOM 1481 C C . GLU A 1 188 ? 3.094 14.445 -17.613 1.00 45.59 188 GLU A C 1
ATOM 1483 O O . GLU A 1 188 ? 2.810 13.479 -18.364 1.00 45.59 188 GLU A O 1
#

Foldseek 3Di:
DDDCPPPQLLCSLLVLQCPAPQRNALVRLCVQQVQHSVNNVCSNVVVDQDDLSSL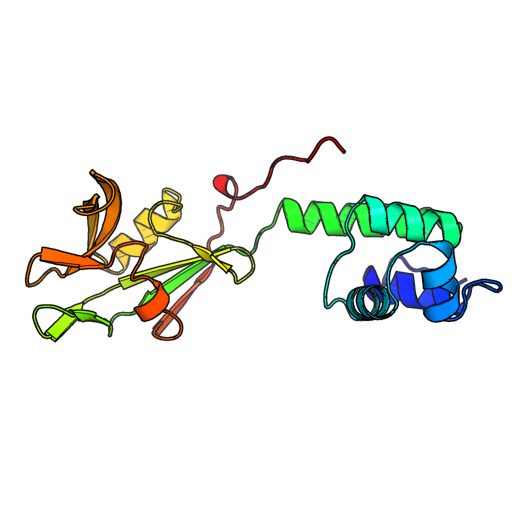VSSCVVSVDVVSSVNSVVVVLCCLADWFKKKFKAQADQDPPPRDTAIDIWMDTNRHTHFPQLDDPVRVVVSVVVVFDWDWDQDPVPRDTGTFGADPPPRDTQGDVRCVVCPPNGPDMGTDPPCPSVRDDDDPD

pLDDT: mean 93.05, std 7.46, range [45.59, 98.12]

Radius of gyration: 22.39 Å; chains: 1; bounding box: 46×35×62 Å